Protein AF-A0ABD3N590-F1 (afdb_monomer)

Sequence (237 aa):
MRRSQTSALGSSISSNSVQQRRSIFAGNGDVHSSAAAASIGRSMLNRPRANANVDGVPTPQPFVASAAAPLRRSSESEQTLKSCLSSSSISSTMKRSKSSVNGFANEEFKMTRNVSFSHLQIREYEVTLGDNPSVSSGAPVSLGWNYDPNEKISKLPEVVECRRRSSNSFKLGDRERQRMLRLNPSVSEADLSRILNMIADVKFQRKQSLNEIHEEMERQEKIERSRAVLNELSFCV

Radius of gyration: 33.75 Å; Cα contacts (8 Å, |Δi|>4): 90; chains: 1; bounding box: 86×90×80 Å

Mean predicted aligned error: 17.41 Å

pLDDT: mean 75.29, std 20.43, range [41.72, 98.56]

Organism: NCBI:txid382360

Structure (mmCIF, N/CA/C/O backbone):
data_AF-A0ABD3N590-F1
#
_entry.id   AF-A0ABD3N590-F1
#
loop_
_atom_site.group_PDB
_atom_site.id
_atom_site.type_symbol
_atom_site.label_atom_id
_atom_site.label_alt_id
_atom_site.label_comp_id
_atom_site.label_asym_id
_atom_site.label_entity_id
_atom_site.label_seq_id
_atom_site.pdbx_PDB_ins_code
_atom_site.Cartn_x
_atom_site.Cartn_y
_atom_site.Cartn_z
_atom_site.occupancy
_atom_site.B_iso_or_equiv
_atom_site.auth_seq_id
_atom_site.auth_comp_id
_atom_site.auth_asym_id
_atom_site.auth_atom_id
_atom_site.pdbx_PDB_model_num
ATOM 1 N N . MET A 1 1 ? -50.625 41.421 14.251 1.00 47.84 1 MET A N 1
ATOM 2 C CA . MET A 1 1 ? -49.559 42.140 13.515 1.00 47.84 1 MET A CA 1
ATOM 3 C C . MET A 1 1 ? -48.248 42.075 14.297 1.00 47.84 1 MET A C 1
ATOM 5 O O . MET A 1 1 ? -48.062 42.863 15.210 1.00 47.84 1 MET A O 1
ATOM 9 N N . ARG A 1 2 ? -47.348 41.135 13.984 1.00 46.66 2 ARG A N 1
ATOM 10 C CA . ARG A 1 2 ? -45.933 41.171 14.400 1.00 46.66 2 ARG A CA 1
ATOM 11 C C . ARG A 1 2 ? -45.113 40.572 13.254 1.00 46.66 2 ARG A C 1
ATOM 13 O O . ARG A 1 2 ? -45.287 39.402 12.938 1.00 46.66 2 ARG A O 1
ATOM 20 N N . ARG A 1 3 ? -44.320 41.404 12.572 1.00 53.31 3 ARG A N 1
ATOM 21 C CA . ARG A 1 3 ? -43.377 40.989 11.524 1.00 53.31 3 ARG A CA 1
ATOM 22 C C . ARG A 1 3 ? -42.011 40.804 12.178 1.00 53.31 3 ARG A C 1
ATOM 24 O O . ARG A 1 3 ? -41.462 41.770 12.699 1.00 53.31 3 ARG A O 1
ATOM 31 N N . SER A 1 4 ? -41.488 39.585 12.144 1.00 61.47 4 SER A N 1
ATOM 32 C CA . SER A 1 4 ? -40.111 39.279 12.535 1.00 61.47 4 SER A CA 1
ATOM 33 C C . SER A 1 4 ? -39.209 39.444 11.314 1.00 61.47 4 SER A C 1
ATOM 35 O O . SER A 1 4 ? -39.482 38.868 10.263 1.00 61.47 4 SER A O 1
ATOM 37 N N . GLN A 1 5 ? -38.174 40.271 11.444 1.00 61.62 5 GLN A N 1
ATOM 38 C CA . GLN A 1 5 ? -37.166 40.507 10.414 1.00 61.62 5 GLN A CA 1
ATOM 39 C C . GLN A 1 5 ? -36.093 39.415 10.487 1.00 61.62 5 GLN A C 1
ATOM 41 O O . GLN A 1 5 ? -35.565 39.138 11.561 1.00 61.62 5 GLN A O 1
ATOM 46 N N . THR A 1 6 ? -35.769 38.806 9.349 1.00 59.47 6 THR A N 1
ATOM 47 C CA . THR A 1 6 ? -34.639 37.884 9.180 1.00 59.47 6 THR A CA 1
ATOM 48 C C . THR A 1 6 ? -33.494 38.628 8.501 1.00 59.47 6 THR A C 1
ATOM 50 O O . THR A 1 6 ? -33.628 39.050 7.352 1.00 59.47 6 THR A O 1
ATOM 53 N N . SER A 1 7 ? -32.377 38.801 9.201 1.00 59.91 7 SER A N 1
ATOM 54 C CA . SER A 1 7 ? -31.132 39.350 8.666 1.00 59.91 7 SER A CA 1
ATOM 55 C C . SER A 1 7 ? -30.337 38.260 7.938 1.00 59.91 7 SER A C 1
ATOM 57 O O . SER A 1 7 ? -29.968 37.240 8.516 1.00 59.91 7 SER A O 1
ATOM 59 N N . ALA A 1 8 ? -30.082 38.484 6.649 1.00 52.19 8 ALA A N 1
ATOM 60 C CA . ALA A 1 8 ? -29.214 37.661 5.818 1.00 52.19 8 ALA A CA 1
ATOM 61 C C . ALA A 1 8 ? -27.764 38.158 5.941 1.00 52.19 8 ALA A C 1
ATOM 63 O O . ALA A 1 8 ? -27.467 39.302 5.599 1.00 52.19 8 ALA A O 1
ATOM 64 N N . LEU A 1 9 ? -26.861 37.303 6.421 1.00 60.06 9 LEU A N 1
ATOM 65 C CA . LEU A 1 9 ? -25.419 37.537 6.364 1.00 60.06 9 LEU A CA 1
ATOM 66 C C . LEU A 1 9 ? -24.878 36.910 5.077 1.00 60.06 9 LEU A C 1
ATOM 68 O O . LEU A 1 9 ? -24.832 35.689 4.936 1.00 60.06 9 LEU A O 1
ATOM 72 N N . GLY A 1 10 ? -24.503 37.766 4.127 1.00 44.38 10 GLY A N 1
ATOM 73 C CA . GLY A 1 10 ? -23.778 37.382 2.922 1.00 44.38 10 GLY A CA 1
ATOM 74 C C . GLY A 1 10 ? -22.319 37.080 3.253 1.00 44.38 10 GLY A C 1
ATOM 75 O O . GLY A 1 10 ? -21.616 37.918 3.812 1.00 44.38 10 GLY A O 1
ATOM 76 N N . SER A 1 11 ? -21.860 35.878 2.911 1.00 54.41 11 SER A N 1
ATOM 77 C CA . SER A 1 11 ? -20.444 35.512 2.954 1.00 54.41 11 SER A CA 1
ATOM 78 C C . SER A 1 11 ? -19.850 35.638 1.555 1.00 54.41 11 SER A C 1
ATOM 80 O O . SER A 1 11 ? -20.171 34.871 0.649 1.00 54.41 11 SER A O 1
ATOM 82 N N . SER A 1 12 ? -18.993 36.639 1.390 1.00 50.12 12 SER A N 1
ATOM 83 C CA . SER A 1 12 ? -18.208 36.919 0.193 1.00 50.12 12 SER A CA 1
ATOM 84 C C . SER A 1 12 ? -17.159 35.820 -0.003 1.00 50.12 12 SER A C 1
ATOM 86 O O . SER A 1 12 ? -16.225 35.692 0.788 1.00 50.12 12 SER A O 1
ATOM 88 N N . ILE A 1 13 ? -17.300 35.016 -1.056 1.00 52.69 13 ILE A N 1
ATOM 89 C CA . ILE A 1 13 ? -16.283 34.040 -1.458 1.00 52.69 13 ILE A CA 1
ATOM 90 C C . ILE A 1 13 ? -15.212 34.797 -2.247 1.00 52.69 13 ILE A C 1
ATOM 92 O O . ILE A 1 13 ? -15.424 35.189 -3.392 1.00 52.69 13 ILE A O 1
ATOM 96 N N . SER A 1 14 ? -14.068 35.025 -1.601 1.00 54.53 14 SER A N 1
ATOM 97 C CA . SER A 1 14 ? -12.867 35.578 -2.224 1.00 54.53 14 SER A CA 1
ATOM 98 C C . SER A 1 14 ? -12.218 34.519 -3.119 1.00 54.53 14 SER A C 1
ATOM 100 O O . SER A 1 14 ? -11.718 33.494 -2.653 1.00 54.53 14 SER A O 1
ATOM 102 N N . SER A 1 15 ? -12.266 34.752 -4.425 1.00 49.91 15 SER A N 1
ATOM 103 C CA . SER A 1 15 ? -11.592 33.974 -5.458 1.00 49.91 15 SER A CA 1
ATOM 104 C C . SER A 1 15 ? -10.088 34.261 -5.442 1.00 49.91 15 SER A C 1
ATOM 106 O O . SER A 1 15 ? -9.637 35.271 -5.979 1.00 49.91 15 SER A O 1
ATOM 108 N N . ASN A 1 16 ? -9.306 33.360 -4.842 1.00 46.91 16 ASN A N 1
ATOM 109 C CA . ASN A 1 16 ? -7.847 33.400 -4.923 1.00 46.91 16 ASN A CA 1
ATOM 110 C C . ASN A 1 16 ? -7.373 32.902 -6.294 1.00 46.91 16 ASN A C 1
ATOM 112 O O . ASN A 1 16 ? -7.553 31.740 -6.662 1.00 46.91 16 ASN A O 1
ATOM 116 N N . SER A 1 17 ? -6.752 33.816 -7.037 1.00 54.38 17 SER A N 1
ATOM 117 C CA . SER A 1 17 ? -6.112 33.588 -8.325 1.00 54.38 17 SER A CA 1
ATOM 118 C C . SER A 1 17 ? -4.940 32.612 -8.202 1.00 54.38 17 SER A C 1
ATOM 120 O O . SER A 1 17 ? -3.960 32.880 -7.503 1.00 54.38 17 SER A O 1
ATOM 122 N N . VAL A 1 18 ? -5.009 31.506 -8.937 1.00 55.91 18 VAL A N 1
ATOM 123 C CA . VAL A 1 18 ? -3.888 30.588 -9.157 1.00 55.91 18 VAL A CA 1
ATOM 124 C C . VAL A 1 18 ? -2.908 31.262 -10.120 1.00 55.91 18 VAL A C 1
ATOM 126 O O . VAL A 1 18 ? -3.077 31.213 -11.337 1.00 55.91 18 VAL A O 1
ATOM 129 N N . GLN A 1 19 ? -1.885 31.927 -9.579 1.00 56.16 19 GLN A N 1
ATOM 130 C CA . GLN A 1 19 ? -0.732 32.350 -10.370 1.00 56.16 19 GLN A CA 1
ATOM 131 C C . GLN A 1 19 ? 0.131 31.128 -10.701 1.00 56.16 19 GLN A C 1
ATOM 133 O O . GLN A 1 19 ? 0.733 30.497 -9.833 1.00 56.16 19 GLN A O 1
ATOM 138 N N . GLN A 1 20 ? 0.183 30.813 -11.993 1.00 51.38 20 GLN A N 1
ATOM 139 C CA . GLN A 1 20 ? 1.123 29.887 -12.610 1.00 51.38 20 GLN A CA 1
ATOM 140 C C . GLN A 1 20 ? 2.566 30.332 -12.326 1.00 51.38 20 GLN A C 1
ATOM 142 O O . GLN A 1 20 ? 3.054 31.294 -12.916 1.00 51.38 20 GLN A O 1
ATOM 147 N N . ARG A 1 21 ? 3.290 29.597 -11.477 1.00 50.22 21 ARG A N 1
ATOM 148 C CA . ARG A 1 21 ? 4.756 29.646 -11.463 1.00 50.22 21 ARG A CA 1
ATOM 149 C C . ARG A 1 21 ? 5.299 28.587 -12.415 1.00 50.22 21 ARG A C 1
ATOM 151 O O . ARG A 1 21 ? 5.417 27.417 -12.068 1.00 50.22 21 ARG A O 1
ATOM 158 N N . ARG A 1 22 ? 5.634 29.029 -13.630 1.00 48.31 22 ARG A N 1
ATOM 159 C CA . ARG A 1 22 ? 6.589 28.352 -14.513 1.00 48.31 22 ARG A CA 1
ATOM 160 C C . ARG A 1 22 ? 7.957 28.391 -13.828 1.00 48.31 22 ARG A C 1
ATOM 162 O O . ARG A 1 22 ? 8.526 29.466 -13.672 1.00 48.31 22 ARG A O 1
ATOM 169 N N . SER A 1 23 ? 8.463 27.240 -13.397 1.00 52.50 23 SER A N 1
ATOM 170 C CA . SER A 1 23 ? 9.869 27.079 -13.024 1.00 52.50 23 SER A CA 1
ATOM 171 C C . SER A 1 23 ? 10.618 26.587 -14.256 1.00 52.50 23 SER A C 1
ATOM 173 O O . SER A 1 23 ? 10.367 25.500 -14.770 1.00 52.50 23 SER A O 1
ATOM 175 N N . ILE A 1 24 ? 11.474 27.469 -14.757 1.00 53.25 24 ILE A N 1
ATOM 176 C CA . ILE A 1 24 ? 12.439 27.248 -15.822 1.00 53.25 24 ILE A CA 1
ATOM 177 C C . ILE A 1 24 ? 13.671 26.659 -15.129 1.00 53.25 24 ILE A C 1
ATOM 179 O O . ILE A 1 24 ? 14.312 27.361 -14.352 1.00 53.25 24 ILE A O 1
ATOM 183 N N . PHE A 1 25 ? 13.987 25.389 -15.373 1.00 50.47 25 PHE A N 1
ATOM 184 C CA . PHE A 1 25 ? 15.309 24.843 -15.067 1.00 50.47 25 PHE A CA 1
ATOM 185 C C . PHE A 1 25 ? 16.091 24.750 -16.378 1.00 50.47 25 PHE A C 1
ATOM 187 O O . PHE A 1 25 ? 15.913 23.824 -17.165 1.00 50.47 25 PHE A O 1
ATOM 194 N N . ALA A 1 26 ? 16.929 25.763 -16.610 1.00 46.94 26 ALA A N 1
ATOM 195 C CA . ALA A 1 26 ? 18.174 25.605 -17.356 1.00 46.94 26 ALA A CA 1
ATOM 196 C C . ALA A 1 26 ? 19.036 24.584 -16.577 1.00 46.94 26 ALA A C 1
ATOM 198 O O . ALA A 1 26 ? 19.049 24.609 -15.351 1.00 46.94 26 ALA A O 1
ATOM 199 N N . GLY A 1 27 ? 19.690 23.594 -17.175 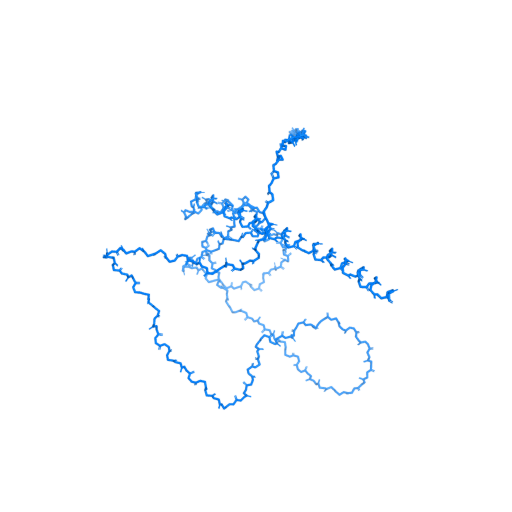1.00 42.94 27 GLY A N 1
ATOM 200 C CA . GLY A 1 27 ? 20.461 23.680 -18.403 1.00 42.94 27 GLY A CA 1
ATOM 201 C C . GLY A 1 27 ? 21.904 24.016 -18.039 1.00 42.94 27 GLY A C 1
ATOM 202 O O . GLY A 1 27 ? 22.308 25.149 -18.237 1.00 42.94 27 GLY A O 1
ATOM 203 N N . ASN A 1 28 ? 22.646 23.044 -17.501 1.00 46.34 28 ASN A N 1
ATOM 204 C CA . ASN A 1 28 ? 24.106 23.008 -17.559 1.00 46.34 28 ASN A CA 1
ATOM 205 C C . ASN A 1 28 ? 24.491 21.599 -18.004 1.00 46.34 28 ASN A C 1
ATOM 207 O O . ASN A 1 28 ? 24.228 20.620 -17.304 1.00 46.34 28 ASN A O 1
ATOM 211 N N . GLY A 1 29 ? 25.021 21.517 -19.220 1.00 44.53 29 GLY A N 1
ATOM 212 C CA . GLY A 1 29 ? 25.719 20.337 -19.689 1.00 44.53 29 GLY A CA 1
ATOM 213 C C . GLY A 1 29 ? 27.115 20.303 -19.091 1.00 44.53 29 GLY A C 1
ATOM 214 O O . GLY A 1 29 ? 27.722 21.349 -18.901 1.00 44.53 29 GLY A O 1
ATOM 215 N N . ASP A 1 30 ? 27.614 19.097 -18.866 1.00 43.47 30 ASP A N 1
ATOM 216 C CA . ASP A 1 30 ? 29.036 18.829 -18.982 1.00 43.47 30 ASP A CA 1
ATOM 217 C C . ASP A 1 30 ? 29.208 17.524 -19.747 1.00 43.47 30 ASP A C 1
ATOM 219 O O . ASP A 1 30 ? 28.667 16.469 -19.409 1.00 43.47 30 ASP A O 1
ATOM 223 N N . VAL A 1 31 ? 29.914 17.669 -20.860 1.00 53.38 31 VAL A N 1
ATOM 224 C CA . VAL A 1 31 ? 30.255 16.643 -21.827 1.00 53.38 31 VAL A CA 1
ATOM 225 C C . VAL A 1 31 ? 31.673 16.216 -21.494 1.00 53.38 31 VAL A C 1
ATOM 227 O O . VAL A 1 31 ? 32.608 16.957 -21.767 1.00 53.38 31 VAL A O 1
ATOM 230 N N . HIS A 1 32 ? 31.853 15.013 -20.959 1.00 52.84 32 HIS A N 1
ATOM 231 C CA . HIS A 1 32 ? 33.132 14.321 -21.070 1.00 52.84 32 HIS A CA 1
ATOM 232 C C . HIS A 1 32 ? 32.905 12.861 -21.436 1.00 52.84 32 HIS A C 1
ATOM 234 O O . HIS A 1 32 ? 32.550 12.010 -20.625 1.00 52.84 32 HIS A O 1
ATOM 240 N N . SER A 1 33 ? 33.122 12.612 -22.723 1.00 49.78 33 SER A N 1
ATOM 241 C CA . SER A 1 33 ? 33.342 11.312 -23.326 1.00 49.78 33 SER A CA 1
ATOM 242 C C . SER A 1 33 ? 34.544 10.620 -22.683 1.00 49.78 33 SER A C 1
ATOM 244 O O . SER A 1 33 ? 35.643 11.170 -22.669 1.00 49.78 33 SER A O 1
ATOM 246 N N . SER A 1 34 ? 34.369 9.375 -22.255 1.00 47.50 34 SER A N 1
ATOM 247 C CA . SER A 1 34 ? 35.440 8.383 -22.315 1.00 47.50 34 SER A CA 1
ATOM 248 C C . SER A 1 34 ? 34.825 7.003 -22.489 1.00 47.50 34 SER A C 1
ATOM 250 O O . SER A 1 34 ? 34.020 6.541 -21.682 1.00 47.50 34 SER A O 1
ATOM 252 N N . ALA A 1 35 ? 35.173 6.393 -23.613 1.00 47.94 35 ALA A N 1
ATOM 253 C CA . ALA A 1 35 ? 34.802 5.051 -23.991 1.00 47.94 35 ALA A CA 1
ATOM 254 C C . ALA A 1 35 ? 35.601 4.028 -23.174 1.00 47.94 35 ALA A C 1
ATOM 256 O O . ALA A 1 35 ? 36.822 4.126 -23.076 1.00 47.94 35 ALA A O 1
ATOM 257 N N . ALA A 1 36 ? 34.929 2.989 -22.687 1.00 45.78 36 ALA A N 1
ATOM 258 C CA . ALA A 1 36 ? 35.554 1.699 -22.434 1.00 45.78 36 ALA A CA 1
ATOM 259 C C . ALA A 1 36 ? 34.517 0.599 -22.662 1.00 45.78 36 ALA A C 1
ATOM 261 O O . ALA A 1 36 ? 33.421 0.604 -22.105 1.00 45.78 36 ALA A O 1
ATOM 262 N N . ALA A 1 37 ? 34.872 -0.295 -23.572 1.00 45.16 37 ALA A N 1
ATOM 263 C CA . ALA A 1 37 ? 34.060 -1.380 -24.069 1.00 45.16 37 ALA A CA 1
ATOM 264 C C . ALA A 1 37 ? 33.903 -2.524 -23.052 1.00 45.16 37 ALA A C 1
ATOM 266 O O . ALA A 1 37 ? 34.776 -2.767 -22.228 1.00 45.16 37 ALA A O 1
ATOM 267 N N . ALA A 1 38 ? 32.806 -3.262 -23.235 1.00 49.69 38 ALA A N 1
ATOM 268 C CA . ALA A 1 38 ? 32.647 -4.700 -23.019 1.00 49.69 38 ALA A CA 1
ATOM 269 C C . ALA A 1 38 ? 33.054 -5.313 -21.661 1.00 49.69 38 ALA A C 1
ATOM 271 O O . ALA A 1 38 ? 34.219 -5.568 -21.376 1.00 49.69 38 ALA A O 1
ATOM 272 N N . SER A 1 39 ? 32.052 -5.793 -20.922 1.00 45.75 39 SER A N 1
ATOM 273 C CA . SER A 1 39 ? 31.981 -7.218 -20.551 1.00 45.75 39 SER A CA 1
ATOM 274 C C . SER A 1 39 ? 30.604 -7.569 -19.983 1.00 45.75 39 SER A C 1
ATOM 276 O O . SER A 1 39 ? 30.216 -7.197 -18.881 1.00 45.75 39 SER A O 1
ATOM 278 N N . ILE A 1 40 ? 29.860 -8.327 -20.786 1.00 51.47 40 ILE A N 1
ATOM 279 C CA . ILE A 1 40 ? 28.709 -9.124 -20.374 1.00 51.47 40 ILE A CA 1
ATOM 280 C C . ILE A 1 40 ? 29.238 -10.210 -19.432 1.00 51.47 40 ILE A C 1
ATOM 282 O O . ILE A 1 40 ? 30.038 -11.048 -19.843 1.00 51.47 40 ILE A O 1
ATOM 286 N N . GLY A 1 41 ? 28.803 -10.203 -18.174 1.00 41.72 41 GLY A N 1
ATOM 287 C CA . GLY A 1 41 ? 29.249 -11.180 -17.186 1.00 41.72 41 GLY A CA 1
ATOM 288 C C . GLY A 1 41 ? 28.321 -11.241 -15.982 1.00 41.72 41 GLY A C 1
ATOM 289 O O . GLY A 1 41 ? 28.412 -10.433 -15.067 1.00 41.72 41 GLY A O 1
ATOM 290 N N . ARG A 1 42 ? 27.419 -12.224 -15.997 1.00 54.72 42 ARG A N 1
ATOM 291 C CA . ARG A 1 42 ? 26.570 -12.658 -14.879 1.00 54.72 42 ARG A CA 1
ATOM 292 C C . ARG A 1 42 ? 27.342 -12.669 -13.547 1.00 54.72 42 ARG A C 1
ATOM 294 O O . ARG A 1 42 ? 28.216 -13.506 -13.358 1.00 54.72 42 ARG A O 1
ATOM 301 N N . SER A 1 43 ? 26.962 -11.818 -12.596 1.00 51.72 43 SER A N 1
ATOM 302 C CA . SER A 1 43 ? 27.447 -11.874 -11.209 1.00 51.72 43 SER A CA 1
ATOM 303 C C . SER A 1 43 ? 26.359 -11.372 -10.254 1.00 51.72 43 SER A C 1
ATOM 305 O O . SER A 1 43 ? 26.362 -10.219 -9.841 1.00 51.72 43 SER A O 1
ATOM 307 N N . MET A 1 44 ? 25.405 -12.240 -9.910 1.00 52.66 44 MET A N 1
ATOM 308 C CA . MET A 1 44 ? 24.346 -11.952 -8.924 1.00 52.66 44 MET A CA 1
ATOM 309 C C . MET A 1 44 ? 24.360 -12.926 -7.728 1.00 52.66 44 MET A C 1
ATOM 311 O O . MET A 1 44 ? 23.416 -12.944 -6.948 1.00 52.66 44 MET A O 1
ATOM 315 N N . LEU A 1 45 ? 25.412 -13.740 -7.548 1.00 60.31 45 LEU A N 1
ATOM 316 C CA . LEU A 1 45 ? 25.474 -14.744 -6.468 1.00 60.31 45 LEU A CA 1
ATOM 317 C C . LEU A 1 45 ? 26.817 -14.815 -5.719 1.00 60.31 45 LEU A C 1
ATOM 319 O O . LEU A 1 45 ? 27.122 -15.841 -5.123 1.00 60.31 45 LEU A O 1
ATOM 323 N N . ASN A 1 46 ? 27.600 -13.734 -5.671 1.00 44.69 46 ASN A N 1
ATOM 324 C CA . ASN A 1 46 ? 28.743 -13.651 -4.755 1.00 44.69 46 ASN A CA 1
ATOM 325 C C . ASN A 1 46 ? 28.436 -12.676 -3.622 1.00 44.69 46 ASN A C 1
ATOM 327 O O . ASN A 1 46 ? 28.762 -11.494 -3.669 1.00 44.69 46 ASN A O 1
ATOM 331 N N . ARG A 1 47 ? 27.791 -13.203 -2.579 1.00 49.09 47 ARG A N 1
ATOM 332 C CA . ARG A 1 47 ? 27.719 -12.547 -1.276 1.00 49.09 47 ARG A CA 1
ATOM 333 C C . ARG A 1 47 ? 29.091 -12.734 -0.611 1.00 49.09 47 ARG A C 1
ATOM 335 O O . ARG A 1 47 ? 29.455 -13.884 -0.356 1.00 49.09 47 ARG A O 1
ATOM 342 N N . PRO A 1 48 ? 29.872 -11.676 -0.342 1.00 48.53 48 PRO A N 1
ATOM 343 C CA . PRO A 1 48 ? 31.130 -11.833 0.372 1.00 48.53 48 PRO A CA 1
ATOM 344 C C . PRO A 1 48 ? 30.839 -12.392 1.771 1.00 48.53 48 PRO A C 1
ATOM 346 O O . PRO A 1 48 ? 30.143 -11.772 2.577 1.00 48.53 48 PRO A O 1
ATOM 349 N N . ARG A 1 49 ? 31.346 -13.598 2.049 1.00 49.16 49 ARG A N 1
ATOM 350 C CA . ARG A 1 49 ? 31.469 -14.127 3.409 1.00 49.16 49 ARG A CA 1
ATOM 351 C C . ARG A 1 49 ? 32.544 -13.301 4.108 1.00 49.16 49 ARG A C 1
ATOM 353 O O . ARG A 1 49 ? 33.733 -13.527 3.903 1.00 49.16 49 ARG A O 1
ATOM 360 N N . ALA A 1 50 ? 32.125 -12.330 4.910 1.00 56.50 50 ALA A N 1
ATOM 361 C CA . ALA A 1 50 ? 33.004 -11.729 5.897 1.00 56.50 50 ALA A CA 1
ATOM 362 C C . ALA A 1 50 ? 33.356 -12.810 6.932 1.00 56.50 50 ALA A C 1
ATOM 364 O O . ALA A 1 50 ? 32.510 -13.214 7.730 1.00 56.50 50 ALA A O 1
ATOM 365 N N . ASN A 1 51 ? 34.594 -13.303 6.883 1.00 59.00 51 ASN A N 1
ATOM 366 C CA . ASN A 1 51 ? 35.206 -14.049 7.976 1.00 59.00 51 ASN A CA 1
ATOM 367 C C . ASN A 1 51 ? 35.473 -13.065 9.120 1.00 59.00 51 ASN A C 1
ATOM 369 O O . ASN A 1 51 ? 36.541 -12.466 9.201 1.00 59.00 51 ASN A O 1
ATOM 373 N N . ALA A 1 52 ? 34.479 -12.876 9.984 1.00 53.12 52 ALA A N 1
ATOM 374 C CA . ALA A 1 52 ? 34.675 -12.280 11.294 1.00 53.12 52 ALA A CA 1
ATOM 375 C C . ALA A 1 52 ? 34.957 -13.422 12.275 1.00 53.12 52 ALA A C 1
ATOM 377 O O . ALA A 1 52 ? 34.044 -14.098 12.745 1.00 53.12 52 ALA A O 1
ATOM 378 N N . ASN A 1 53 ? 36.243 -13.661 12.526 1.00 56.94 53 ASN A N 1
ATOM 379 C CA . ASN A 1 53 ? 36.700 -14.457 13.655 1.00 56.94 53 ASN A CA 1
ATOM 380 C C . ASN A 1 53 ? 36.511 -13.575 14.900 1.00 56.94 53 ASN A C 1
ATOM 382 O O . ASN A 1 53 ? 37.352 -12.733 15.204 1.00 56.94 53 ASN A O 1
ATOM 386 N N . VAL A 1 54 ? 35.337 -13.669 15.527 1.00 58.66 54 VAL A N 1
ATOM 387 C CA . VAL A 1 54 ? 35.050 -13.051 16.825 1.00 58.66 54 VAL A CA 1
ATOM 388 C C . VAL A 1 54 ? 34.821 -14.193 17.795 1.00 58.66 54 VAL A C 1
ATOM 390 O O . VAL A 1 54 ? 33.777 -14.846 17.783 1.00 58.66 54 VAL A O 1
ATOM 393 N N . ASP A 1 55 ? 35.849 -14.447 18.592 1.00 56.84 55 ASP A N 1
ATOM 394 C CA . ASP A 1 55 ? 35.812 -15.370 19.710 1.00 56.84 55 ASP A CA 1
ATOM 395 C C . ASP A 1 55 ? 34.700 -14.975 20.697 1.00 56.84 55 ASP A C 1
ATOM 397 O O . ASP A 1 55 ? 34.622 -13.835 21.157 1.00 56.84 55 ASP A O 1
ATOM 401 N N . GLY A 1 56 ? 33.859 -15.948 21.060 1.00 64.81 56 GLY A N 1
ATOM 402 C CA . GLY A 1 56 ? 33.253 -15.979 22.394 1.00 64.81 56 GLY A CA 1
ATOM 403 C C . GLY A 1 56 ? 31.817 -15.478 22.583 1.00 64.81 56 GLY A C 1
ATOM 404 O O . GLY A 1 56 ? 31.465 -15.173 23.719 1.00 64.81 56 GLY A O 1
ATOM 405 N N . VAL A 1 57 ? 30.956 -15.436 21.558 1.00 60.06 57 VAL A N 1
ATOM 406 C CA . VAL A 1 57 ? 29.508 -15.198 21.768 1.00 60.06 57 VAL A CA 1
ATOM 407 C C . VAL A 1 57 ? 28.717 -16.489 21.510 1.00 60.06 57 VAL A C 1
ATOM 409 O O . VAL A 1 57 ? 28.806 -17.027 20.403 1.00 60.06 57 VAL A O 1
ATOM 412 N N . PRO A 1 58 ? 27.943 -17.013 22.488 1.00 63.19 58 PRO A N 1
ATOM 413 C CA . PRO A 1 58 ? 27.142 -18.218 22.301 1.00 63.19 58 PRO A CA 1
ATOM 414 C C . PRO A 1 58 ? 26.133 -17.991 21.177 1.00 63.19 58 PRO A C 1
ATOM 416 O O . PRO A 1 58 ? 25.210 -17.182 21.273 1.00 63.19 58 PRO A O 1
ATOM 419 N N . THR A 1 59 ? 26.355 -18.697 20.075 1.00 61.38 59 THR A N 1
ATOM 420 C CA . THR A 1 59 ? 25.515 -18.659 18.886 1.00 61.38 59 THR A CA 1
ATOM 421 C C . THR A 1 59 ? 24.120 -19.178 19.255 1.00 61.38 59 THR A C 1
ATOM 423 O O . THR A 1 59 ? 24.021 -20.296 19.769 1.00 61.38 59 THR A O 1
ATOM 426 N N . PRO A 1 60 ? 23.030 -18.424 19.016 1.00 61.78 60 PRO A N 1
ATOM 427 C CA . PRO A 1 60 ? 21.686 -18.950 19.201 1.00 61.78 60 PRO A CA 1
ATOM 428 C C . PRO A 1 60 ? 21.477 -20.095 18.207 1.00 61.78 60 PRO A C 1
ATOM 430 O O . PRO A 1 60 ? 21.469 -19.899 16.992 1.00 61.78 60 PRO A O 1
ATOM 433 N N . GLN A 1 61 ? 21.364 -21.307 18.747 1.00 60.56 61 GLN A N 1
ATOM 434 C CA . GLN A 1 61 ? 21.028 -22.520 18.011 1.00 60.56 61 GLN A CA 1
ATOM 435 C C . GLN A 1 61 ? 19.721 -22.280 17.234 1.00 60.56 61 GLN A C 1
ATOM 437 O O . GLN A 1 61 ? 18.700 -21.960 17.852 1.00 60.56 61 GLN A O 1
ATOM 442 N N . PRO A 1 62 ? 19.709 -22.404 15.897 1.00 58.53 62 PRO A N 1
ATOM 443 C CA . PRO A 1 62 ? 18.470 -22.323 15.143 1.00 58.53 62 PRO A CA 1
ATOM 444 C C . PRO A 1 62 ? 17.566 -23.509 15.524 1.00 58.53 62 PRO A C 1
ATOM 446 O O . PRO A 1 62 ? 17.903 -24.665 15.284 1.00 58.53 62 PRO A O 1
ATOM 449 N N . PHE A 1 63 ? 16.400 -23.210 16.103 1.00 56.56 63 PHE A N 1
ATOM 450 C CA . PHE A 1 63 ? 15.335 -24.142 16.518 1.00 56.56 63 PHE A CA 1
ATOM 451 C C . PHE A 1 63 ? 14.603 -24.823 15.335 1.00 56.56 63 PHE A C 1
ATOM 453 O O . PHE A 1 63 ? 13.387 -24.996 15.346 1.00 56.56 63 PHE A O 1
ATOM 460 N N . VAL A 1 64 ? 15.316 -25.219 14.281 1.00 54.94 64 VAL A N 1
ATOM 461 C CA . VAL A 1 64 ? 14.730 -25.855 13.089 1.00 54.94 64 VAL A CA 1
ATOM 462 C C . VAL A 1 64 ? 15.369 -27.208 12.814 1.00 54.94 64 VAL A C 1
ATOM 464 O O . VAL A 1 64 ? 16.035 -27.428 11.811 1.00 54.94 64 VAL A O 1
ATOM 467 N N . ALA A 1 65 ? 15.112 -28.146 13.717 1.00 48.66 65 ALA A N 1
ATOM 468 C CA . ALA A 1 65 ? 15.187 -29.571 13.424 1.00 48.66 65 ALA A CA 1
ATOM 469 C C . ALA A 1 65 ? 14.076 -30.288 14.200 1.00 48.66 65 ALA A C 1
ATOM 471 O O . ALA A 1 65 ? 14.322 -31.144 15.045 1.00 48.66 65 ALA A O 1
ATOM 472 N N . SER A 1 66 ? 12.825 -29.887 13.948 1.00 48.84 66 SER A N 1
ATOM 473 C CA . SER A 1 66 ? 11.690 -30.711 14.350 1.00 48.84 66 SER A CA 1
ATOM 474 C C . SER A 1 66 ? 11.663 -31.938 13.443 1.00 48.84 66 SER A C 1
ATOM 476 O O . SER A 1 66 ? 11.652 -31.824 12.216 1.00 48.84 66 SER A O 1
ATOM 478 N N . ALA A 1 67 ? 11.728 -33.098 14.086 1.00 49.62 67 ALA A N 1
ATOM 479 C CA . ALA A 1 67 ? 11.840 -34.436 13.536 1.00 49.62 67 ALA A CA 1
ATOM 480 C C . ALA A 1 67 ? 10.581 -34.871 12.762 1.00 49.62 67 ALA A C 1
ATOM 482 O O . ALA A 1 67 ? 9.901 -35.829 13.128 1.00 49.62 67 ALA A O 1
ATOM 483 N N . ALA A 1 68 ? 10.263 -34.181 11.668 1.00 50.34 68 ALA A N 1
ATOM 484 C CA . ALA A 1 68 ? 9.307 -34.673 10.692 1.00 50.34 68 ALA A CA 1
ATOM 485 C C . ALA A 1 68 ? 9.989 -35.778 9.876 1.00 50.34 68 ALA A C 1
ATOM 487 O O . ALA A 1 68 ? 10.665 -35.524 8.879 1.00 50.34 68 ALA A O 1
ATOM 488 N N . ALA A 1 69 ? 9.845 -37.017 10.346 1.00 64.56 69 ALA A N 1
ATOM 489 C CA . ALA A 1 69 ? 10.193 -38.199 9.576 1.00 64.56 69 ALA A CA 1
ATOM 490 C C . ALA A 1 69 ? 9.551 -38.105 8.174 1.00 64.56 69 ALA A C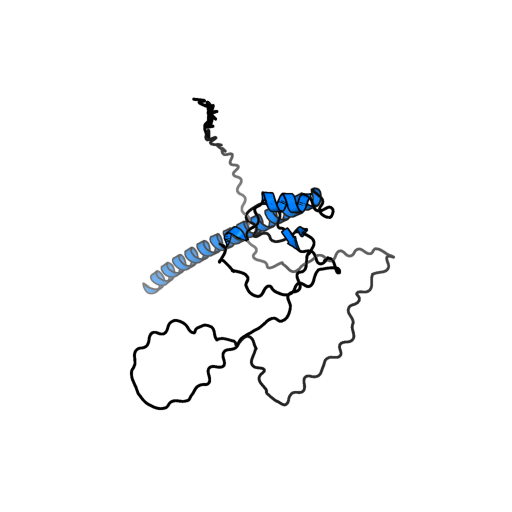 1
ATOM 492 O O . ALA A 1 69 ? 8.377 -37.734 8.067 1.00 64.56 69 ALA A O 1
ATOM 493 N N . PRO A 1 70 ? 10.281 -38.426 7.092 1.00 59.69 70 PRO A N 1
ATOM 494 C CA . PRO A 1 70 ? 9.721 -38.424 5.750 1.00 59.69 70 PRO A CA 1
ATOM 495 C C . PRO A 1 70 ? 8.619 -39.485 5.669 1.00 59.69 70 PRO A C 1
ATOM 497 O O . PRO A 1 70 ? 8.892 -40.685 5.617 1.00 59.69 70 PRO A O 1
ATOM 500 N N . LEU A 1 71 ? 7.360 -39.038 5.681 1.00 52.19 71 LEU A N 1
ATOM 501 C CA . LEU A 1 71 ? 6.199 -39.883 5.425 1.00 52.19 71 LEU A CA 1
ATOM 502 C C . LEU A 1 71 ? 6.365 -40.504 4.036 1.00 52.19 71 LEU A C 1
ATOM 504 O O . LEU A 1 71 ? 6.252 -39.830 3.010 1.00 52.19 71 LEU A O 1
ATOM 508 N N . ARG A 1 72 ? 6.668 -41.805 4.016 1.00 52.97 72 ARG A N 1
ATOM 509 C CA . ARG A 1 72 ? 6.672 -42.615 2.803 1.00 52.97 72 ARG A CA 1
ATOM 510 C C . ARG A 1 72 ? 5.269 -42.589 2.210 1.00 52.97 72 ARG A C 1
ATOM 512 O O . ARG A 1 72 ? 4.344 -43.192 2.744 1.00 52.97 72 ARG A O 1
ATOM 519 N N . ARG A 1 73 ? 5.130 -41.858 1.106 1.00 49.28 73 ARG A N 1
ATOM 520 C CA . ARG A 1 73 ? 3.949 -41.847 0.247 1.00 49.28 73 ARG A CA 1
ATOM 521 C C . ARG A 1 73 ? 3.793 -43.254 -0.339 1.00 49.28 73 ARG A C 1
ATOM 523 O O . ARG A 1 73 ? 4.575 -43.642 -1.201 1.00 49.28 73 ARG A O 1
ATOM 530 N N . SER A 1 74 ? 2.831 -44.021 0.169 1.00 57.78 74 SER A N 1
ATOM 531 C CA . SER A 1 74 ? 2.439 -45.312 -0.393 1.00 57.78 74 SER A CA 1
ATOM 532 C C . SER A 1 74 ? 1.878 -45.099 -1.798 1.00 57.78 74 SER A C 1
ATOM 534 O O . SER A 1 74 ? 0.880 -44.410 -2.007 1.00 57.78 74 SER A O 1
ATOM 536 N N . SER A 1 75 ? 2.578 -45.652 -2.778 1.00 60.25 75 SER A N 1
ATOM 537 C CA . SER A 1 75 ? 2.175 -45.738 -4.173 1.00 60.25 75 SER A CA 1
ATOM 538 C C . SER A 1 75 ? 1.272 -46.955 -4.349 1.00 60.25 75 SER A C 1
ATOM 540 O O . SER A 1 75 ? 1.802 -48.028 -4.581 1.00 60.25 75 SER A O 1
ATOM 542 N N . GLU A 1 76 ? -0.046 -46.816 -4.181 1.00 62.34 76 GLU A N 1
ATOM 543 C CA . GLU A 1 76 ? -1.045 -47.753 -4.741 1.00 62.34 76 GLU A CA 1
ATOM 544 C C . GLU A 1 76 ? -2.472 -47.290 -4.410 1.00 62.34 76 GLU A C 1
ATOM 546 O O . GLU A 1 76 ? -3.146 -47.760 -3.499 1.00 62.34 76 GLU A O 1
ATOM 551 N N . SER A 1 77 ? -2.906 -46.253 -5.120 1.00 57.09 77 SER A N 1
ATOM 552 C CA . SER A 1 77 ? -4.280 -46.049 -5.602 1.00 57.09 77 SER A CA 1
ATOM 553 C C . SER A 1 77 ? -4.314 -44.665 -6.237 1.00 57.09 77 SER A C 1
ATOM 555 O O . SER A 1 77 ? -4.293 -43.641 -5.556 1.00 57.09 77 SER A O 1
ATOM 557 N N . GLU A 1 78 ? -4.311 -44.620 -7.568 1.00 57.91 78 GLU A N 1
ATOM 558 C CA . GLU A 1 78 ? -4.507 -43.392 -8.341 1.00 57.91 78 GLU A CA 1
ATOM 559 C C . GLU A 1 78 ? -5.950 -42.892 -8.187 1.00 57.91 78 GLU A C 1
ATOM 561 O O . GLU A 1 78 ? -6.767 -42.927 -9.102 1.00 57.91 78 GLU A O 1
ATOM 566 N N . GLN A 1 79 ? -6.288 -42.393 -7.004 1.00 61.28 79 GLN A N 1
ATOM 567 C CA . GLN A 1 79 ? -7.349 -41.414 -6.871 1.00 61.2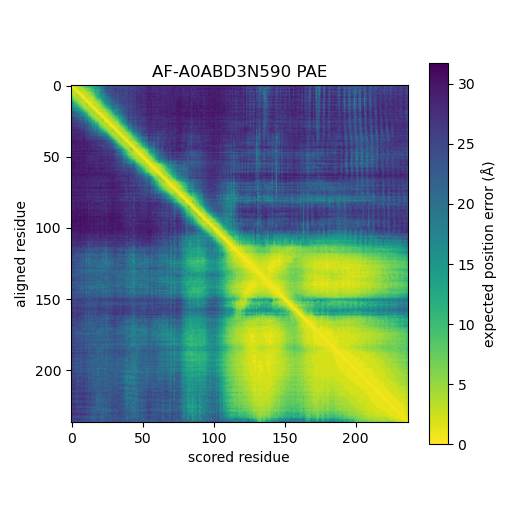8 79 GLN A CA 1
ATOM 568 C C . GLN A 1 79 ? -6.695 -40.068 -7.150 1.00 61.28 79 GLN A C 1
ATOM 570 O O . GLN A 1 79 ? -6.113 -39.438 -6.267 1.00 61.28 79 GLN A O 1
ATOM 575 N N . THR A 1 80 ? -6.723 -39.655 -8.417 1.00 57.75 80 THR A N 1
ATOM 576 C CA . THR A 1 80 ? -6.381 -38.289 -8.810 1.00 57.75 80 THR A CA 1
ATOM 577 C C . THR A 1 80 ? -7.237 -37.350 -7.972 1.00 57.75 80 THR A C 1
ATOM 579 O O . THR A 1 80 ? -8.442 -37.218 -8.188 1.00 57.75 80 THR A O 1
ATOM 582 N N . LEU A 1 81 ? -6.621 -36.746 -6.952 1.00 61.75 81 LEU A N 1
ATOM 583 C CA . LEU A 1 81 ? -7.244 -35.725 -6.126 1.00 61.75 81 LEU A CA 1
ATOM 584 C C . LEU A 1 81 ? -7.648 -34.597 -7.072 1.00 61.75 81 LEU A C 1
ATOM 586 O O . LEU A 1 81 ? -6.817 -33.786 -7.485 1.00 61.75 81 LEU A O 1
ATOM 590 N N . LYS A 1 82 ? -8.922 -34.603 -7.477 1.00 56.59 82 LYS A N 1
ATOM 591 C CA . LYS A 1 82 ? -9.531 -33.552 -8.284 1.00 56.59 82 LYS A CA 1
ATOM 592 C C . LYS A 1 82 ? -9.322 -32.265 -7.506 1.00 56.59 82 LYS A C 1
ATOM 594 O O . LYS A 1 82 ? -9.870 -32.094 -6.420 1.00 56.59 82 LYS A O 1
ATOM 599 N N . SER A 1 83 ? -8.450 -31.408 -8.025 1.00 61.25 83 SER A N 1
ATOM 600 C CA . SER A 1 83 ? -8.096 -30.159 -7.373 1.00 61.25 83 SER A CA 1
ATOM 601 C C . SER A 1 83 ? -9.374 -29.358 -7.125 1.00 61.25 83 SER A C 1
ATOM 603 O O . SER A 1 83 ? -10.164 -29.122 -8.039 1.00 61.25 83 SER A O 1
ATOM 605 N N . CYS A 1 84 ? -9.584 -28.905 -5.890 1.00 54.53 84 CYS A N 1
ATOM 606 C CA . CYS A 1 84 ? -10.711 -28.036 -5.527 1.00 54.53 84 CYS A CA 1
ATOM 607 C C . CYS A 1 84 ? -10.687 -26.700 -6.308 1.00 54.53 84 CYS A C 1
ATOM 609 O O . CYS A 1 84 ? -11.681 -25.977 -6.371 1.00 54.53 84 CYS A O 1
ATOM 611 N N . LEU A 1 85 ? -9.550 -26.398 -6.945 1.00 54.56 85 LEU A N 1
ATOM 612 C CA . LEU A 1 85 ? -9.337 -25.281 -7.864 1.00 54.56 85 LEU A CA 1
ATOM 613 C C . LEU A 1 85 ? -9.968 -25.501 -9.252 1.00 54.56 85 LEU A C 1
ATOM 615 O O . LEU A 1 85 ? -10.063 -24.555 -10.025 1.00 54.56 85 LEU A O 1
ATOM 619 N N . SER A 1 86 ? -10.478 -26.702 -9.548 1.00 51.28 86 SER A N 1
ATOM 620 C CA . SER A 1 86 ? -11.267 -27.002 -10.755 1.00 51.28 86 SER A CA 1
ATOM 621 C C . SER A 1 86 ? -12.746 -26.612 -10.619 1.00 51.28 86 SER A C 1
ATOM 623 O O . SER A 1 86 ? -13.593 -27.123 -11.346 1.00 51.28 86 SER A O 1
ATOM 625 N N . SER A 1 87 ? -13.082 -25.692 -9.710 1.00 52.25 87 SER A N 1
ATOM 626 C CA . SER A 1 87 ? -14.420 -25.093 -9.618 1.00 52.25 87 SER A CA 1
ATOM 627 C C . SER A 1 87 ? -14.642 -24.083 -10.754 1.00 52.25 87 SER A C 1
ATOM 629 O O . SER A 1 87 ? -14.928 -22.908 -10.536 1.00 52.25 87 SER A O 1
ATOM 631 N N . SER A 1 88 ? -14.509 -24.538 -11.999 1.00 52.19 88 SER A N 1
ATOM 632 C CA . SER A 1 88 ? -15.006 -23.869 -13.195 1.00 52.19 88 SER A CA 1
ATOM 633 C C . SER A 1 88 ? -16.531 -23.983 -13.228 1.00 52.19 88 SER A C 1
ATOM 635 O O . SER A 1 88 ? -17.111 -24.776 -13.961 1.00 52.19 88 SER A O 1
ATOM 637 N N . SER A 1 89 ? -17.227 -23.211 -12.393 1.00 53.03 89 SER A N 1
ATOM 638 C CA . SER A 1 89 ? -18.691 -23.093 -12.459 1.00 53.03 89 SER A CA 1
ATOM 639 C C . SER A 1 89 ? -19.171 -21.739 -11.939 1.00 53.03 89 SER A C 1
ATOM 641 O O . SER A 1 89 ? -19.889 -21.653 -10.949 1.00 53.03 89 SER A O 1
ATOM 643 N N . ILE A 1 90 ? -18.782 -20.667 -12.635 1.00 53.91 90 ILE A N 1
ATOM 644 C CA . ILE A 1 90 ? -19.542 -19.402 -12.631 1.00 53.91 90 ILE A CA 1
ATOM 645 C C . ILE A 1 90 ? -19.722 -18.803 -14.038 1.00 53.91 90 ILE A C 1
ATOM 647 O O . ILE A 1 90 ? -20.311 -17.738 -14.190 1.00 53.91 90 ILE A O 1
ATOM 651 N N . SER A 1 91 ? -19.305 -19.498 -15.101 1.00 51.06 91 SER A N 1
ATOM 652 C CA . SER A 1 91 ? -19.509 -19.058 -16.493 1.00 51.06 91 SER A CA 1
ATOM 653 C C . SER A 1 91 ? -20.924 -19.342 -17.021 1.00 51.06 91 SER A C 1
ATOM 655 O O . SER A 1 91 ? -21.104 -19.622 -18.204 1.00 51.06 91 SER A O 1
ATOM 657 N N . SER A 1 92 ? -21.949 -19.288 -16.169 1.00 51.22 92 SER A N 1
ATOM 658 C CA . SER A 1 92 ? -23.336 -19.574 -16.543 1.00 51.22 92 SER A CA 1
ATOM 659 C C . SER A 1 92 ? -24.203 -18.318 -16.561 1.00 51.22 92 SER A C 1
ATOM 661 O O . SER A 1 92 ? -25.225 -18.267 -15.886 1.00 51.22 92 SER A O 1
ATOM 663 N N . THR A 1 93 ? -23.843 -17.292 -17.336 1.00 52.09 93 THR A N 1
ATOM 664 C CA . THR A 1 93 ? -24.842 -16.334 -17.847 1.00 52.09 93 THR A CA 1
ATOM 665 C C . THR A 1 93 ? -24.299 -15.615 -19.077 1.00 52.09 93 THR A C 1
ATOM 667 O O . THR A 1 93 ? -23.730 -14.545 -18.946 1.00 52.09 93 THR A O 1
ATOM 670 N N . MET A 1 94 ? -24.417 -16.237 -20.257 1.00 51.34 94 MET A N 1
ATOM 671 C CA . MET A 1 94 ? -24.537 -15.604 -21.590 1.00 51.34 94 MET A CA 1
ATOM 672 C C . MET A 1 94 ? -24.456 -16.696 -22.673 1.00 51.34 94 MET A C 1
ATOM 674 O O . MET A 1 94 ? -23.518 -16.756 -23.459 1.00 51.34 94 MET A O 1
ATOM 678 N N . LYS A 1 95 ? -25.449 -17.591 -22.729 1.00 48.00 95 LYS A N 1
ATOM 679 C CA . LYS A 1 95 ? -25.750 -18.334 -23.963 1.00 48.00 95 LYS A CA 1
ATOM 680 C C . LYS A 1 95 ? -27.243 -18.259 -24.236 1.00 48.00 95 LYS A C 1
ATOM 682 O O . LYS A 1 95 ? -28.050 -19.033 -23.735 1.00 48.00 95 LYS A O 1
ATOM 687 N N . ARG A 1 96 ? -27.582 -17.246 -25.027 1.00 61.56 96 ARG A N 1
ATOM 688 C CA . ARG A 1 96 ? -28.820 -17.143 -25.787 1.00 61.56 96 ARG A CA 1
ATOM 689 C C . ARG A 1 96 ? -28.751 -18.200 -26.888 1.00 61.56 96 ARG A C 1
ATOM 691 O O . ARG A 1 96 ? -28.098 -17.969 -27.898 1.00 61.56 96 ARG A O 1
ATOM 698 N N . SER A 1 97 ? -29.438 -19.319 -26.701 1.00 56.75 97 SER A N 1
ATOM 699 C CA . SER A 1 97 ? -29.665 -20.292 -27.770 1.00 56.75 97 SER A CA 1
ATOM 700 C C . SER A 1 97 ? -31.152 -20.608 -27.836 1.00 56.75 97 SER A C 1
ATOM 702 O O . SER A 1 97 ? -31.694 -21.300 -26.980 1.00 56.75 97 SER A O 1
ATOM 704 N N . LYS A 1 98 ? -31.818 -20.053 -28.853 1.00 61.84 98 LYS A N 1
ATOM 705 C CA . LYS A 1 98 ? -33.105 -20.550 -29.338 1.00 61.84 98 LYS A CA 1
ATOM 706 C C . LYS A 1 98 ? -32.795 -21.737 -30.245 1.00 61.84 98 LYS A C 1
ATOM 708 O O . LYS A 1 98 ? -32.420 -21.532 -31.394 1.00 61.84 98 LYS A O 1
ATOM 713 N N . SER A 1 99 ? -32.952 -22.952 -29.747 1.00 53.81 99 SER A N 1
ATOM 714 C CA . SER A 1 99 ? -33.082 -24.123 -30.611 1.00 53.81 99 SER A CA 1
ATOM 715 C C . SER A 1 99 ? -34.061 -25.087 -29.964 1.00 53.81 99 SER A C 1
ATOM 717 O O . SER A 1 99 ? -33.786 -25.684 -28.928 1.00 53.81 99 SER A O 1
ATOM 719 N N . SER A 1 100 ? -35.237 -25.137 -30.581 1.00 65.25 100 SER A N 1
ATOM 720 C CA . SER A 1 100 ? -36.325 -26.060 -30.306 1.00 65.25 100 SER A CA 1
ATOM 721 C C . SER A 1 100 ? -35.905 -27.463 -30.729 1.00 65.25 100 SER A C 1
ATOM 723 O O . SER A 1 100 ? -35.678 -27.676 -31.917 1.00 65.25 100 SER A O 1
ATOM 725 N N . VAL A 1 101 ? -35.811 -28.401 -29.788 1.00 56.19 101 VAL A N 1
ATOM 726 C CA . VAL A 1 101 ? -36.040 -29.824 -30.068 1.00 56.19 101 VAL A CA 1
ATOM 727 C C . VAL A 1 101 ? -36.467 -30.542 -28.790 1.00 56.19 101 VAL A C 1
ATOM 729 O O . VAL A 1 101 ? -35.857 -30.394 -27.735 1.00 56.19 101 VAL A O 1
ATOM 732 N N . ASN A 1 102 ? -37.573 -31.269 -28.918 1.00 63.53 102 ASN A N 1
ATOM 733 C CA . ASN A 1 102 ? -38.277 -32.009 -27.880 1.00 63.53 102 ASN A CA 1
ATOM 734 C C . ASN A 1 102 ? -37.479 -33.201 -27.339 1.00 63.53 102 ASN A C 1
ATOM 736 O O . ASN A 1 102 ? -36.788 -33.879 -28.093 1.00 63.53 102 ASN A O 1
ATOM 740 N N . GLY A 1 103 ? -37.773 -33.551 -26.084 1.00 59.22 103 GLY A N 1
ATOM 741 C CA . GLY A 1 103 ? -37.768 -34.943 -25.636 1.00 59.22 103 GLY A CA 1
ATOM 742 C C . GLY A 1 103 ? -36.598 -35.325 -24.742 1.00 59.22 103 GLY A C 1
ATOM 743 O O . GLY A 1 103 ? -35.531 -35.678 -25.221 1.00 59.22 103 GLY A O 1
ATOM 744 N N . PHE A 1 104 ? -36.845 -35.235 -23.436 1.00 49.78 104 PHE A N 1
ATOM 745 C CA . PHE A 1 104 ? -36.660 -36.249 -22.386 1.00 49.78 104 PHE A CA 1
ATOM 746 C C . PHE A 1 104 ? -36.308 -35.503 -21.100 1.00 49.78 104 PHE A C 1
ATOM 7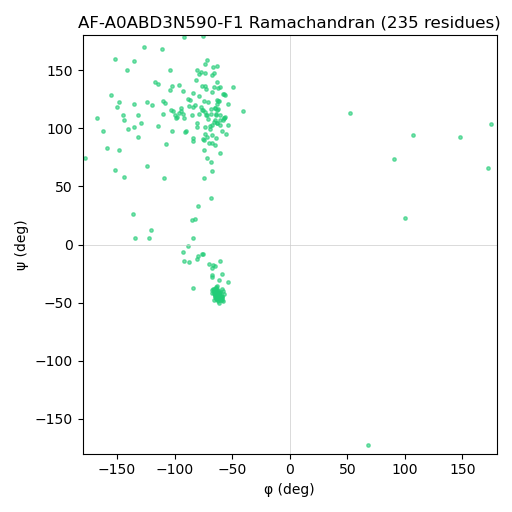48 O O . PHE A 1 104 ? -35.160 -35.141 -20.849 1.00 49.78 104 PHE A O 1
ATOM 755 N N . ALA A 1 105 ? -37.353 -35.196 -20.330 1.00 53.44 105 ALA A N 1
ATOM 756 C CA . ALA A 1 105 ? -37.277 -34.481 -19.069 1.00 53.44 105 ALA A CA 1
ATOM 757 C C . ALA A 1 105 ? -36.559 -35.348 -18.024 1.00 53.44 105 ALA A C 1
ATOM 759 O O . ALA A 1 105 ? -37.182 -36.096 -17.276 1.00 53.44 105 ALA A O 1
ATOM 760 N N . ASN A 1 106 ? -35.231 -35.257 -17.986 1.00 59.31 106 ASN A N 1
ATOM 761 C CA . ASN A 1 106 ? -34.511 -35.463 -16.741 1.00 59.31 106 ASN A CA 1
ATOM 762 C C . ASN A 1 106 ? -34.924 -34.304 -15.834 1.00 59.31 106 ASN A C 1
ATOM 764 O O . ASN A 1 106 ? -34.526 -33.165 -16.075 1.00 59.31 106 ASN A O 1
ATOM 768 N N . GLU A 1 107 ? -35.769 -34.593 -14.846 1.00 65.31 107 GLU A N 1
ATOM 769 C CA . GLU A 1 107 ? -36.042 -33.720 -13.702 1.00 65.31 107 GLU A CA 1
ATOM 770 C C . GLU A 1 107 ? -34.722 -33.518 -12.945 1.00 65.31 107 GLU A C 1
ATOM 772 O O . GLU A 1 107 ? -34.388 -34.194 -11.973 1.00 65.31 107 GLU A O 1
ATOM 777 N N . GLU A 1 108 ? -33.896 -32.628 -13.488 1.00 71.88 108 GLU A N 1
ATOM 778 C CA . GLU A 1 108 ? -32.650 -32.175 -12.907 1.00 71.88 108 GLU A CA 1
ATOM 779 C C . GLU A 1 108 ? -33.026 -31.383 -11.655 1.00 71.88 108 GLU A C 1
ATOM 781 O O . GLU A 1 108 ? -33.367 -30.199 -11.723 1.00 71.88 108 GLU A O 1
ATOM 786 N N . PHE A 1 109 ? -33.024 -32.063 -10.505 1.00 69.81 109 PHE A N 1
ATOM 787 C CA . PHE A 1 109 ? -33.219 -31.447 -9.199 1.00 69.81 109 PHE A CA 1
ATOM 788 C C . PHE A 1 109 ? -32.187 -30.332 -9.022 1.00 69.81 109 PHE A C 1
ATOM 790 O O . PHE A 1 109 ? -31.047 -30.559 -8.607 1.00 69.81 109 PHE A O 1
ATOM 797 N N . LYS A 1 110 ? -32.594 -29.099 -9.332 1.00 76.12 110 LYS A N 1
ATOM 798 C CA . LYS A 1 110 ? -31.850 -27.884 -9.015 1.00 76.12 110 LYS A CA 1
ATOM 799 C C . LYS A 1 110 ? -31.799 -27.754 -7.500 1.00 76.12 110 LYS A C 1
ATOM 801 O O . LYS A 1 110 ? -32.629 -27.084 -6.894 1.00 76.12 110 LYS A O 1
ATOM 806 N N . MET A 1 111 ? -30.817 -28.399 -6.878 1.00 77.31 111 MET A N 1
ATOM 807 C CA . MET A 1 111 ? -30.480 -28.147 -5.486 1.00 77.31 111 MET A CA 1
ATOM 808 C C . MET A 1 111 ? -30.069 -26.680 -5.364 1.00 77.31 111 MET A C 1
ATOM 810 O O . MET A 1 111 ? -28.963 -26.290 -5.745 1.00 77.31 111 MET A O 1
ATOM 814 N N . THR A 1 112 ? -30.967 -25.848 -4.841 1.00 80.81 112 THR A N 1
ATOM 815 C CA . THR A 1 112 ? -30.632 -24.488 -4.433 1.00 80.81 112 THR A CA 1
ATOM 816 C C . THR A 1 112 ? -29.694 -24.598 -3.241 1.00 80.81 112 THR A C 1
ATOM 818 O O . THR A 1 112 ? -30.112 -24.926 -2.130 1.00 80.81 112 THR A O 1
ATOM 821 N N . ARG A 1 113 ? -28.399 -24.391 -3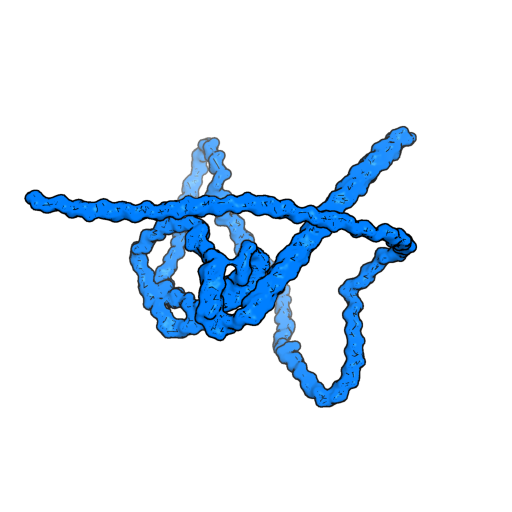.477 1.00 84.94 113 ARG A N 1
ATOM 822 C CA . ARG A 1 113 ? -27.400 -24.338 -2.409 1.00 84.94 113 ARG A CA 1
ATOM 823 C C . ARG A 1 113 ? -27.600 -23.036 -1.644 1.00 84.94 113 ARG A C 1
ATOM 825 O O . ARG A 1 113 ? -27.068 -22.000 -2.029 1.00 84.94 113 ARG A O 1
ATOM 832 N N . ASN A 1 114 ? -28.400 -23.101 -0.588 1.00 86.06 114 ASN A N 1
ATOM 833 C CA . ASN A 1 114 ? -28.621 -21.981 0.312 1.00 86.06 114 ASN A CA 1
ATOM 834 C C . ASN A 1 114 ? -27.622 -22.076 1.466 1.00 86.06 114 ASN A C 1
ATOM 836 O O . ASN A 1 114 ? -27.449 -23.138 2.060 1.00 86.06 114 ASN A O 1
ATOM 840 N N . VAL A 1 115 ? -26.964 -20.961 1.772 1.00 85.56 115 VAL A N 1
ATOM 841 C CA . VAL A 1 115 ? -26.087 -20.829 2.937 1.00 85.56 115 VAL A CA 1
ATOM 842 C C . VAL A 1 115 ? -26.779 -19.898 3.920 1.00 85.56 115 VAL A C 1
ATOM 844 O O . VAL A 1 115 ? -27.122 -18.771 3.570 1.00 85.56 115 VAL A O 1
ATOM 847 N N . SER A 1 116 ? -26.994 -20.378 5.140 1.00 86.31 116 SER A N 1
ATOM 848 C CA . SER A 1 116 ? -27.557 -19.607 6.247 1.00 86.31 116 SER A CA 1
ATOM 849 C C . SER A 1 116 ? -26.538 -19.505 7.374 1.00 86.31 116 SER A C 1
ATOM 851 O O . SER A 1 116 ? -25.873 -20.489 7.700 1.00 86.31 116 SER A O 1
ATOM 853 N N . PHE A 1 117 ? -26.449 -18.338 8.001 1.00 85.25 117 PHE A N 1
ATOM 854 C CA . PHE A 1 117 ? -25.592 -18.109 9.161 1.00 85.25 117 PHE A CA 1
ATOM 855 C C . PHE A 1 117 ? -26.455 -18.065 10.421 1.00 85.25 117 PHE A C 1
ATOM 857 O O . PHE A 1 117 ? -27.484 -17.395 10.434 1.00 85.25 117 PHE A O 1
ATOM 864 N N . SER A 1 118 ? -26.051 -18.782 11.471 1.00 86.06 118 SER A N 1
ATOM 865 C CA . SER A 1 118 ? -26.799 -18.822 12.735 1.00 86.06 118 SER A CA 1
ATOM 866 C C . SER A 1 118 ? -26.471 -17.641 13.649 1.00 86.06 118 SER A C 1
ATOM 868 O O . SER A 1 118 ? -27.354 -17.108 14.315 1.00 86.06 118 SER A O 1
ATOM 870 N N . HIS A 1 119 ? -25.206 -17.219 13.673 1.00 85.44 119 HIS A N 1
ATOM 871 C CA . HIS A 1 119 ? -24.705 -16.179 14.567 1.00 85.44 119 HIS A CA 1
ATOM 872 C C . HIS A 1 119 ? -23.704 -15.288 13.839 1.00 85.44 119 HIS A C 1
ATOM 874 O O . HIS A 1 119 ? -22.988 -15.744 12.945 1.00 85.44 119 HIS A O 1
ATOM 880 N N . LEU A 1 120 ? -23.637 -14.027 14.262 1.00 85.38 120 LEU A N 1
ATOM 881 C CA . LEU A 1 120 ? -22.641 -13.072 13.804 1.00 85.38 120 LEU A CA 1
ATOM 882 C C . LEU A 1 120 ? -21.832 -12.607 15.016 1.00 85.38 120 LEU A C 1
ATOM 884 O O . LEU A 1 120 ? -22.379 -12.060 15.972 1.00 85.38 120 LEU A O 1
ATOM 888 N N . GLN A 1 121 ? -20.525 -12.847 14.973 1.00 88.75 121 GLN A N 1
ATOM 889 C CA . GLN A 1 121 ? -19.578 -12.303 15.938 1.00 88.75 121 GLN A CA 1
ATOM 890 C C . GLN A 1 121 ? -18.852 -11.137 15.266 1.00 88.75 121 GLN A C 1
ATOM 892 O O . GLN A 1 121 ? -18.165 -11.339 14.265 1.00 88.75 121 GLN A O 1
ATOM 897 N N . ILE A 1 122 ? -19.040 -9.926 15.788 1.00 88.94 122 ILE A N 1
ATOM 898 C CA . ILE A 1 122 ? -18.240 -8.762 15.387 1.00 88.94 122 ILE A CA 1
ATOM 899 C C . ILE A 1 122 ? -16.924 -8.841 16.162 1.00 88.94 122 ILE A C 1
ATOM 901 O O . ILE A 1 122 ? -16.930 -9.350 17.287 1.00 88.94 122 ILE A O 1
ATOM 905 N N . ARG A 1 123 ? -15.818 -8.476 15.496 1.00 93.75 123 ARG A N 1
ATOM 906 C CA . ARG A 1 123 ? -14.500 -8.333 16.117 1.00 93.75 123 ARG A CA 1
ATOM 907 C C . ARG A 1 123 ? -13.912 -6.941 15.901 1.00 93.75 123 ARG A C 1
ATOM 909 O O . ARG A 1 123 ? -13.725 -6.549 14.746 1.00 93.75 123 ARG A O 1
ATOM 916 N N . GLU A 1 124 ? -13.592 -6.231 16.977 1.00 92.44 124 GLU A N 1
ATOM 917 C CA . GLU A 1 124 ? -12.944 -4.920 16.965 1.00 92.44 124 GLU A CA 1
ATOM 918 C C . GLU A 1 124 ? -11.434 -5.089 17.148 1.00 92.44 124 GLU A C 1
ATOM 920 O O . GLU A 1 124 ? -10.948 -5.515 18.195 1.00 92.44 124 GLU A O 1
ATOM 925 N N . TYR A 1 125 ? -10.689 -4.757 16.095 1.00 95.38 125 TYR A N 1
ATOM 926 C CA . TYR A 1 125 ? -9.232 -4.835 16.067 1.00 95.38 125 TYR A CA 1
ATOM 927 C C . TYR A 1 125 ? -8.611 -3.449 16.186 1.00 95.38 125 TYR A C 1
ATOM 929 O O . TYR A 1 125 ? -9.159 -2.456 15.697 1.00 95.38 125 TYR A O 1
ATOM 937 N N . GLU A 1 126 ? -7.420 -3.392 16.774 1.00 94.88 126 GLU A N 1
ATOM 938 C CA . GLU A 1 126 ? -6.624 -2.169 16.766 1.00 94.88 126 GLU A CA 1
ATOM 939 C C . GLU A 1 126 ? -6.211 -1.758 15.341 1.00 94.88 126 GLU A C 1
ATOM 941 O O . GLU A 1 126 ? -6.062 -2.579 14.432 1.00 94.88 126 GLU A O 1
ATOM 946 N N . VAL A 1 127 ? -5.989 -0.459 15.155 1.00 96.44 127 VAL A N 1
ATOM 947 C CA . VAL A 1 127 ? -5.645 0.139 13.861 1.00 96.44 127 VAL A CA 1
ATOM 948 C C . VAL A 1 127 ? -4.141 0.376 13.787 1.00 96.44 127 VAL A C 1
ATOM 950 O O . VAL A 1 127 ? -3.634 1.263 14.459 1.00 96.44 127 VAL A O 1
ATOM 953 N N . THR A 1 128 ? -3.412 -0.350 12.949 1.00 97.56 128 THR A N 1
ATOM 954 C CA . THR A 1 128 ? -1.943 -0.282 12.877 1.00 97.56 128 THR A CA 1
ATOM 955 C C . THR A 1 128 ? -1.446 0.356 11.578 1.00 97.56 128 THR A C 1
ATOM 957 O O . THR A 1 128 ? -2.205 0.573 10.627 1.00 97.56 128 THR A O 1
ATOM 960 N N . LEU A 1 129 ? -0.150 0.683 11.527 1.00 97.88 129 LEU A N 1
ATOM 961 C CA . LEU A 1 129 ? 0.517 1.077 10.284 1.00 97.88 129 LEU A CA 1
ATOM 962 C C . LEU A 1 129 ? 0.598 -0.119 9.327 1.00 97.88 129 LEU A C 1
ATOM 964 O O . LEU A 1 129 ? 1.026 -1.205 9.715 1.00 97.88 129 LEU A O 1
ATOM 968 N N . GLY A 1 130 ? 0.201 0.092 8.073 1.00 97.19 130 GLY A N 1
ATOM 969 C CA . GLY A 1 130 ? 0.350 -0.904 7.013 1.00 97.19 130 GLY A CA 1
ATOM 970 C C . GLY A 1 130 ? 1.655 -0.769 6.226 1.00 97.19 130 GLY A C 1
ATOM 971 O O . GLY A 1 130 ? 2.432 0.164 6.415 1.00 97.19 130 GLY A O 1
ATOM 972 N N . ASP A 1 131 ? 1.852 -1.671 5.270 1.00 95.62 131 ASP A N 1
ATOM 973 C CA . ASP A 1 131 ? 3.017 -1.728 4.377 1.00 95.62 131 ASP A CA 1
ATOM 974 C C . ASP A 1 131 ? 2.640 -1.659 2.884 1.00 95.62 131 ASP A C 1
ATOM 976 O O . ASP A 1 131 ? 3.502 -1.769 2.016 1.00 95.62 131 ASP A O 1
ATOM 980 N N . ASN A 1 132 ? 1.359 -1.449 2.550 1.00 96.19 132 ASN A N 1
ATOM 981 C CA . ASN A 1 132 ? 0.888 -1.467 1.164 1.00 96.19 132 ASN A CA 1
ATOM 982 C C . ASN A 1 132 ? 1.356 -0.224 0.371 1.00 96.19 132 ASN A C 1
ATOM 984 O O . ASN A 1 132 ? 0.810 0.867 0.570 1.00 96.19 132 ASN A O 1
ATOM 988 N N . PRO A 1 133 ? 2.259 -0.368 -0.621 1.00 96.12 133 PRO A N 1
ATOM 989 C CA . PRO A 1 133 ? 2.748 0.762 -1.410 1.00 96.12 133 PRO A CA 1
ATOM 990 C C . PRO A 1 133 ? 1.734 1.246 -2.458 1.00 96.12 133 PRO A C 1
ATOM 992 O O . PRO A 1 133 ? 1.948 2.272 -3.097 1.00 96.12 133 PRO A O 1
ATOM 995 N N . SER A 1 134 ? 0.626 0.526 -2.662 1.00 95.50 134 SER A N 1
ATOM 996 C CA . SER A 1 134 ? -0.390 0.829 -3.683 1.00 95.50 134 SER A CA 1
ATOM 997 C C . SER A 1 134 ? -1.416 1.869 -3.221 1.00 95.50 134 SER A C 1
ATOM 999 O O . SER A 1 134 ? -2.386 2.144 -3.926 1.00 95.50 134 SER A O 1
ATOM 1001 N N . VAL A 1 135 ? -1.228 2.458 -2.037 1.00 96.00 135 VAL A N 1
ATOM 1002 C CA . VAL A 1 135 ? -2.048 3.581 -1.573 1.00 96.00 135 VAL A CA 1
ATOM 1003 C C . VAL A 1 135 ? -1.865 4.794 -2.479 1.00 96.00 135 VAL A C 1
ATOM 1005 O O . VAL A 1 135 ? -0.751 5.112 -2.894 1.00 96.00 135 VAL A O 1
ATOM 1008 N N . SER A 1 136 ? -2.949 5.508 -2.780 1.00 94.50 136 SER A N 1
ATOM 1009 C CA . SER A 1 136 ? -2.879 6.715 -3.612 1.00 94.50 136 SER A CA 1
ATOM 1010 C C . SER A 1 136 ? -2.081 7.831 -2.929 1.00 94.50 136 SER A C 1
ATOM 1012 O O . SER A 1 136 ? -1.216 8.439 -3.552 1.00 94.50 136 SER A O 1
ATOM 1014 N N . SER A 1 137 ? -2.329 8.061 -1.637 1.00 95.50 137 SER A N 1
ATOM 1015 C CA . SER A 1 137 ? -1.657 9.071 -0.814 1.00 95.50 137 SER A CA 1
ATOM 1016 C C . SER A 1 137 ? -1.622 8.659 0.659 1.00 95.50 137 SER A C 1
ATOM 1018 O O . SER A 1 137 ? -2.428 7.831 1.092 1.00 95.50 137 SER A O 1
ATOM 1020 N N . GLY A 1 138 ? -0.708 9.263 1.419 1.00 96.19 138 GLY A N 1
ATOM 1021 C CA . GLY A 1 138 ? -0.608 9.095 2.868 1.00 96.19 138 GLY A CA 1
ATOM 1022 C C . GLY A 1 138 ? -0.179 7.705 3.329 1.00 96.19 138 GLY A C 1
ATOM 1023 O O . GLY A 1 138 ? 0.191 6.845 2.529 1.00 96.19 138 GLY A O 1
ATOM 1024 N N . ALA A 1 139 ? -0.232 7.505 4.646 1.00 97.50 139 ALA A N 1
ATOM 1025 C CA . ALA A 1 139 ? 0.147 6.245 5.263 1.00 97.50 139 ALA A CA 1
ATOM 1026 C C . ALA A 1 139 ? -0.963 5.189 5.060 1.00 97.50 139 ALA A C 1
ATOM 1028 O O . ALA A 1 139 ? -2.156 5.504 5.205 1.00 97.50 139 ALA A O 1
ATOM 1029 N N . PRO A 1 140 ? -0.606 3.945 4.701 1.00 97.81 140 PRO A N 1
ATOM 1030 C CA . PRO A 1 140 ?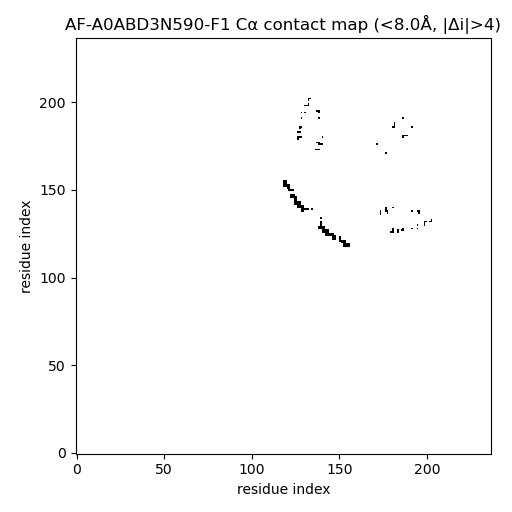 -1.528 2.821 4.713 1.00 97.81 140 PRO A CA 1
ATOM 1031 C C . PRO A 1 140 ? -1.917 2.483 6.152 1.00 97.81 140 PRO A C 1
ATOM 1033 O O . PRO A 1 140 ? -1.119 2.593 7.082 1.00 97.81 140 PRO A O 1
ATOM 1036 N N . VAL A 1 141 ? -3.157 2.041 6.309 1.00 97.88 141 VAL A N 1
ATOM 1037 C CA . VAL A 1 141 ? -3.710 1.575 7.578 1.00 97.88 141 VAL A CA 1
ATOM 1038 C C . VAL A 1 141 ? -4.002 0.087 7.447 1.00 97.88 141 VAL A C 1
ATOM 1040 O O . VAL A 1 141 ? -4.532 -0.339 6.419 1.00 97.88 141 VAL A O 1
ATOM 1043 N N . SER A 1 142 ? -3.679 -0.666 8.490 1.00 97.56 142 SER A N 1
ATOM 1044 C CA . SER A 1 142 ? -3.947 -2.095 8.628 1.00 97.56 142 SER A CA 1
ATOM 1045 C C . SER A 1 142 ? -4.685 -2.371 9.938 1.00 97.56 142 SER A C 1
ATOM 1047 O O . SER A 1 142 ? -4.834 -1.487 10.782 1.00 97.56 142 SER A O 1
ATOM 1049 N N . LEU A 1 143 ? -5.181 -3.596 10.094 1.00 96.81 143 LEU A N 1
ATOM 1050 C CA . LEU A 1 143 ? -5.680 -4.087 11.376 1.00 96.81 143 LEU A CA 1
ATOM 1051 C C . LEU A 1 143 ? -4.566 -4.873 12.068 1.00 96.81 143 LEU A C 1
ATOM 1053 O O . LEU A 1 143 ? -3.851 -5.638 11.417 1.00 96.81 143 LEU A O 1
ATOM 1057 N N . GLY A 1 144 ? -4.410 -4.662 13.371 1.00 96.06 144 GLY A N 1
ATOM 1058 C CA . GLY A 1 144 ? -3.547 -5.482 14.212 1.00 96.06 144 GLY A CA 1
ATOM 1059 C C . GLY A 1 144 ? -4.169 -6.844 14.517 1.00 96.06 144 GLY A C 1
ATOM 1060 O O . GLY A 1 144 ? -5.280 -7.163 14.095 1.00 96.06 144 GLY A O 1
ATOM 1061 N N . TRP A 1 145 ? -3.439 -7.656 15.279 1.00 96.25 145 TRP A N 1
ATOM 1062 C CA . TRP A 1 145 ? -3.917 -8.967 15.736 1.00 96.25 145 TRP A CA 1
ATOM 1063 C C . TRP A 1 145 ? -4.618 -8.905 17.094 1.00 96.25 145 TRP A C 1
ATOM 1065 O O . TRP A 1 145 ? -5.312 -9.851 17.467 1.00 96.25 145 TRP A O 1
ATOM 1075 N N . ASN A 1 146 ? -4.456 -7.793 17.812 1.00 94.94 146 ASN A N 1
ATOM 1076 C CA . ASN A 1 146 ? -5.075 -7.573 19.108 1.00 94.94 146 ASN A CA 1
ATOM 1077 C C . ASN A 1 146 ? -6.545 -7.175 18.924 1.00 94.94 146 ASN A C 1
ATOM 1079 O O . ASN A 1 146 ? -6.852 -6.244 18.174 1.00 94.94 146 ASN A O 1
ATOM 1083 N N . TYR A 1 147 ? -7.433 -7.888 19.613 1.00 95.00 147 TYR A N 1
ATOM 1084 C CA . TYR A 1 147 ? -8.867 -7.614 19.685 1.00 95.00 147 TYR A CA 1
ATOM 1085 C C . TYR A 1 147 ? -9.345 -7.728 21.136 1.00 95.00 147 TYR A C 1
ATOM 1087 O O . TYR A 1 147 ? -8.698 -8.399 21.945 1.00 95.00 147 TYR A O 1
ATOM 1095 N N . ASP A 1 148 ? -10.467 -7.090 21.471 1.00 91.00 148 ASP A N 1
ATOM 1096 C CA . ASP A 1 148 ? -11.063 -7.208 22.807 1.00 91.00 148 ASP A CA 1
ATOM 1097 C C . ASP A 1 148 ? -11.795 -8.559 22.945 1.00 91.00 148 ASP A C 1
ATOM 1099 O O . ASP A 1 148 ? -12.755 -8.823 22.217 1.00 91.00 148 ASP A O 1
ATOM 1103 N N . PRO A 1 149 ? -11.389 -9.455 23.865 1.00 91.69 149 PRO A N 1
ATOM 1104 C CA . PRO A 1 149 ? -12.080 -10.726 24.063 1.00 91.69 149 PRO A CA 1
ATOM 1105 C C . PRO A 1 149 ? -13.504 -10.571 24.621 1.00 91.69 149 PRO A C 1
ATOM 1107 O O . PRO A 1 149 ? -14.290 -11.512 24.511 1.00 91.69 149 PRO A O 1
ATOM 1110 N N . ASN A 1 150 ? -13.860 -9.417 25.199 1.00 88.44 150 ASN A N 1
ATOM 1111 C CA . ASN A 1 150 ? -15.161 -9.176 25.837 1.00 88.44 150 ASN A CA 1
ATOM 1112 C C . ASN A 1 150 ? -16.264 -8.747 24.855 1.00 88.44 150 ASN A C 1
ATOM 1114 O O . ASN A 1 150 ? -17.261 -8.129 25.241 1.00 88.44 150 ASN A O 1
ATOM 1118 N N . GLU A 1 151 ? -16.093 -9.041 23.572 1.00 82.19 151 GLU A N 1
ATOM 1119 C CA . GLU A 1 151 ? -16.944 -8.489 22.533 1.00 82.19 151 GLU A CA 1
ATOM 1120 C C . GLU A 1 151 ? -18.354 -9.091 22.489 1.00 82.19 151 GLU A C 1
ATOM 1122 O O . GLU A 1 151 ? -18.596 -10.266 22.782 1.00 82.19 151 GLU A O 1
ATOM 1127 N N . LYS A 1 152 ? -19.326 -8.258 22.104 1.00 77.38 152 LYS A N 1
ATOM 1128 C CA . LYS A 1 152 ? -20.752 -8.595 22.151 1.00 77.38 152 LYS A CA 1
ATOM 1129 C C . LYS A 1 152 ? -21.155 -9.482 20.975 1.00 77.38 152 LYS A C 1
ATOM 1131 O O . LYS A 1 152 ? -21.256 -9.025 19.837 1.00 77.38 152 LYS A O 1
ATOM 1136 N N . ILE A 1 153 ? -21.514 -10.731 21.267 1.00 80.56 153 ILE A N 1
ATOM 1137 C CA . ILE A 1 153 ? -22.229 -11.592 20.317 1.00 80.56 153 ILE A CA 1
ATOM 1138 C C . ILE A 1 153 ? -23.659 -11.059 20.189 1.00 80.56 153 ILE A C 1
ATOM 1140 O O . ILE A 1 153 ? -24.466 -11.182 21.110 1.00 80.56 153 ILE A O 1
ATOM 1144 N N . SER A 1 154 ? -23.971 -10.448 19.048 1.00 77.00 154 SER A N 1
ATOM 1145 C CA . SER A 1 154 ? -25.309 -9.926 18.761 1.00 77.00 154 SER A CA 1
ATOM 1146 C C . SER A 1 154 ? -26.048 -10.877 17.824 1.00 77.00 154 SER A C 1
ATOM 1148 O O . SER A 1 154 ? -25.483 -11.366 16.846 1.00 77.00 154 SER A O 1
ATOM 1150 N N . LYS A 1 155 ? -27.330 -11.144 18.101 1.00 78.50 155 LYS A N 1
ATOM 1151 C CA . LYS A 1 155 ? -28.188 -11.865 17.150 1.00 78.50 155 LYS A CA 1
ATOM 1152 C C . LYS A 1 155 ? -28.371 -10.997 15.906 1.00 78.50 155 LYS A C 1
ATOM 1154 O O . LYS A 1 155 ? -28.594 -9.793 16.030 1.00 78.50 155 LYS A O 1
ATOM 1159 N N . LEU A 1 156 ? -28.256 -11.602 14.723 1.00 74.38 156 LEU A N 1
ATOM 1160 C CA . LEU A 1 156 ? -28.440 -10.882 13.468 1.00 74.38 156 LEU A CA 1
ATOM 1161 C C . LEU A 1 156 ? -29.886 -10.353 13.419 1.00 74.38 156 LEU A C 1
ATOM 1163 O O . LEU A 1 156 ? -30.808 -11.154 13.578 1.00 74.38 156 LEU A O 1
ATOM 1167 N N . PRO A 1 157 ? -30.112 -9.039 13.244 1.00 74.38 157 PRO A N 1
ATOM 1168 C CA . PRO A 1 157 ? -31.464 -8.527 13.070 1.00 74.38 157 PRO A CA 1
ATOM 1169 C C . PRO A 1 157 ? -32.079 -9.127 11.799 1.00 74.38 157 PRO A C 1
ATOM 1171 O O . PRO A 1 157 ? -31.429 -9.181 10.756 1.00 74.38 157 PRO A O 1
ATOM 1174 N N . GLU A 1 158 ? -33.330 -9.583 11.907 1.00 73.19 158 GLU A N 1
ATOM 1175 C CA . GLU A 1 158 ? -34.044 -10.365 10.883 1.00 73.19 158 GLU A CA 1
ATOM 1176 C C . GLU A 1 158 ? -34.170 -9.628 9.539 1.00 73.19 158 GLU A C 1
ATOM 1178 O O . GLU A 1 158 ? -34.222 -10.256 8.484 1.00 73.19 158 GLU A O 1
ATOM 1183 N N . VAL A 1 159 ? -34.137 -8.290 9.556 1.00 73.94 159 VAL A N 1
ATOM 1184 C CA . VAL A 1 159 ? -34.190 -7.457 8.352 1.00 73.94 159 VAL A CA 1
ATOM 1185 C C . VAL A 1 159 ? -33.236 -6.270 8.493 1.00 73.94 159 VAL A C 1
ATOM 1187 O O . VAL A 1 159 ? -33.559 -5.256 9.109 1.00 73.94 159 VAL A O 1
ATOM 1190 N N . VAL A 1 160 ? -32.048 -6.372 7.893 1.00 75.25 160 VAL A N 1
ATOM 1191 C CA . VAL A 1 160 ? -31.227 -5.195 7.579 1.00 75.25 160 VAL A CA 1
ATOM 1192 C C . VAL A 1 160 ? -31.541 -4.811 6.143 1.00 75.25 160 VAL A C 1
ATOM 1194 O O . VAL A 1 160 ? -31.228 -5.562 5.220 1.00 75.25 160 VAL A O 1
ATOM 1197 N N . GLU A 1 161 ? -32.140 -3.640 5.926 1.00 79.44 161 GLU A N 1
ATOM 1198 C CA . GLU A 1 161 ? -32.226 -3.072 4.581 1.00 79.44 161 GLU A CA 1
ATOM 1199 C C . GLU A 1 161 ? -30.810 -2.769 4.071 1.00 79.44 161 GLU A C 1
ATOM 1201 O O . GLU A 1 161 ? -30.237 -1.697 4.289 1.00 79.44 161 GLU A O 1
ATOM 1206 N N . CYS A 1 162 ? -30.210 -3.732 3.376 1.00 77.25 162 CYS A N 1
ATOM 1207 C CA . CYS A 1 162 ? -28.932 -3.544 2.711 1.00 77.25 162 CYS A CA 1
ATOM 1208 C C . CYS A 1 162 ? -29.132 -2.702 1.449 1.00 77.25 162 CYS A C 1
ATOM 1210 O O . CYS A 1 162 ? -29.164 -3.211 0.327 1.00 77.25 162 CYS A O 1
ATOM 1212 N N . ARG A 1 163 ? -29.214 -1.377 1.608 1.00 85.81 163 ARG A N 1
ATOM 1213 C CA . ARG A 1 163 ? -29.009 -0.474 0.472 1.00 85.81 163 ARG A CA 1
ATOM 1214 C C . ARG A 1 163 ? -27.589 -0.682 -0.047 1.00 85.81 163 ARG A C 1
ATOM 1216 O O . ARG A 1 163 ? -26.624 -0.529 0.705 1.00 85.81 163 ARG A O 1
ATOM 1223 N N . ARG A 1 164 ? -27.456 -1.021 -1.336 1.00 89.12 164 ARG A N 1
ATOM 1224 C CA . ARG A 1 164 ? -26.151 -1.082 -2.009 1.00 89.12 164 ARG A CA 1
ATOM 1225 C C . ARG A 1 164 ? -25.475 0.278 -1.871 1.00 89.12 164 ARG A C 1
ATOM 1227 O O . ARG A 1 164 ? -25.912 1.253 -2.478 1.00 89.12 164 ARG A O 1
ATOM 1234 N N . ARG A 1 165 ? -24.425 0.345 -1.055 1.00 91.25 165 ARG A N 1
ATOM 1235 C CA . ARG A 1 165 ? -23.597 1.544 -0.947 1.00 91.25 165 ARG A CA 1
ATOM 1236 C C . ARG A 1 165 ? -22.613 1.582 -2.114 1.00 91.25 165 ARG A C 1
ATOM 1238 O O . ARG A 1 165 ? -22.220 0.539 -2.639 1.00 91.25 165 ARG A O 1
ATOM 1245 N N . SER A 1 166 ? -22.227 2.780 -2.539 1.00 95.12 166 SER A N 1
ATOM 1246 C CA . SER A 1 166 ? -21.217 2.928 -3.585 1.00 95.12 166 SER A CA 1
ATOM 1247 C C . SER A 1 166 ? -19.865 2.419 -3.077 1.00 95.12 166 SER A C 1
ATOM 1249 O O . SER A 1 166 ? -19.540 2.564 -1.904 1.00 95.12 166 SER A O 1
ATOM 1251 N N . SER A 1 167 ? -19.030 1.856 -3.954 1.00 91.75 167 SER A N 1
ATOM 1252 C CA . SER A 1 167 ? -17.677 1.413 -3.566 1.00 91.75 167 SER A CA 1
ATOM 1253 C C . SER A 1 167 ? -16.871 2.533 -2.883 1.00 91.75 167 SER A C 1
ATOM 1255 O O . SER A 1 167 ? -16.094 2.285 -1.964 1.00 91.75 167 SER A O 1
ATOM 1257 N N . ASN A 1 168 ? -17.114 3.788 -3.272 1.00 92.19 168 ASN A N 1
ATOM 1258 C CA . ASN A 1 168 ? -16.449 4.949 -2.692 1.00 92.19 168 ASN A CA 1
ATOM 1259 C C . ASN A 1 168 ? -16.830 5.210 -1.229 1.00 92.19 168 ASN A C 1
ATOM 1261 O O . ASN A 1 168 ? -16.002 5.756 -0.510 1.00 92.19 168 ASN A O 1
ATOM 1265 N N . SER A 1 169 ? -18.011 4.790 -0.756 1.00 92.81 169 SER A N 1
ATOM 1266 C CA . SER A 1 169 ? -18.378 4.963 0.658 1.00 92.81 169 SER A CA 1
ATOM 1267 C C . SER A 1 169 ? -17.573 4.072 1.604 1.00 92.81 169 SER A C 1
ATOM 1269 O O . SER A 1 169 ? -17.583 4.300 2.806 1.00 92.81 169 SER A O 1
ATOM 1271 N N . PHE A 1 170 ? -16.922 3.032 1.077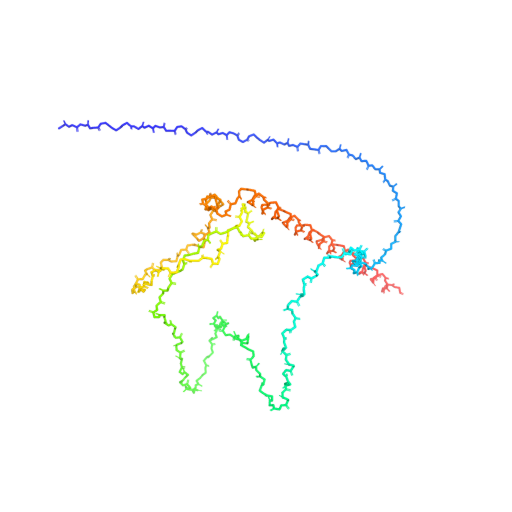 1.00 91.00 170 PHE A N 1
ATOM 1272 C CA . PHE A 1 170 ? -16.080 2.124 1.859 1.00 91.00 170 PHE A CA 1
ATOM 1273 C C . PHE A 1 170 ? -14.607 2.548 1.875 1.00 91.00 170 PHE A C 1
ATOM 1275 O O . PHE A 1 170 ? -13.801 1.943 2.577 1.00 91.00 170 PHE A O 1
ATOM 1282 N N . LYS A 1 171 ? -14.228 3.572 1.101 1.00 94.25 171 LYS A N 1
ATOM 1283 C CA . LYS A 1 171 ? -12.849 4.060 1.054 1.00 94.25 171 LYS A CA 1
ATOM 1284 C C . LYS A 1 171 ? -12.631 5.078 2.164 1.00 94.25 171 LYS A C 1
ATOM 1286 O O . LYS A 1 171 ? -13.302 6.104 2.214 1.00 94.25 171 LYS A O 1
ATOM 1291 N N . LEU A 1 172 ? -11.638 4.828 3.008 1.00 95.62 172 LEU A N 1
ATOM 1292 C CA . LEU A 1 172 ? -11.166 5.820 3.967 1.00 95.62 172 LEU A CA 1
ATOM 1293 C C . LEU A 1 172 ? -10.377 6.910 3.234 1.00 95.62 172 LEU A C 1
ATOM 1295 O O . LEU A 1 172 ? -9.522 6.607 2.399 1.00 95.62 172 LEU A O 1
ATOM 1299 N N . GLY A 1 173 ? -10.647 8.177 3.546 1.00 96.44 173 GLY A N 1
ATOM 1300 C CA . GLY A 1 173 ? -9.847 9.304 3.064 1.00 96.44 173 GLY A CA 1
ATOM 1301 C C . GLY A 1 173 ? -8.481 9.370 3.754 1.00 96.44 173 GLY A C 1
ATOM 1302 O O . GLY A 1 173 ? -8.308 8.850 4.851 1.00 96.44 173 GLY A O 1
ATOM 1303 N N . ASP A 1 174 ? -7.509 10.041 3.136 1.00 96.56 174 ASP A N 1
ATOM 1304 C CA . ASP A 1 174 ? -6.157 10.209 3.700 1.00 96.56 174 ASP A CA 1
ATOM 1305 C C . ASP A 1 174 ? -6.175 10.920 5.064 1.00 96.56 174 ASP A C 1
ATOM 1307 O O . ASP A 1 174 ? -5.641 10.412 6.046 1.00 96.56 174 ASP A O 1
ATOM 1311 N N . ARG A 1 175 ? -6.914 12.034 5.167 1.00 96.88 175 ARG A N 1
ATOM 1312 C CA . ARG A 1 175 ? -7.100 12.761 6.436 1.00 96.88 175 ARG A CA 1
ATOM 1313 C C . ARG A 1 175 ? -7.713 11.887 7.529 1.00 96.88 175 ARG A C 1
ATOM 1315 O O . ARG A 1 175 ? -7.304 11.974 8.682 1.00 96.88 175 ARG A O 1
ATOM 1322 N N . GLU A 1 176 ? -8.679 11.049 7.158 1.00 97.62 176 GLU A N 1
ATOM 1323 C CA . GLU A 1 176 ? -9.347 10.140 8.090 1.00 97.62 176 GLU A CA 1
ATOM 1324 C C . GLU A 1 176 ? -8.357 9.096 8.615 1.00 97.62 176 GLU A C 1
ATOM 1326 O O . GLU A 1 176 ? -8.230 8.948 9.829 1.00 97.62 176 GLU A O 1
ATOM 1331 N N . ARG A 1 177 ? -7.583 8.466 7.716 1.00 97.62 177 ARG A N 1
ATOM 1332 C CA . ARG A 1 177 ? -6.518 7.514 8.068 1.00 97.62 177 ARG A CA 1
ATOM 1333 C C . ARG A 1 177 ? -5.462 8.136 8.979 1.00 97.62 177 ARG A C 1
ATOM 1335 O O . ARG A 1 177 ? -5.139 7.555 10.007 1.00 97.62 177 ARG A O 1
ATOM 1342 N N . GLN A 1 178 ? -4.956 9.324 8.645 1.00 96.44 178 GLN A N 1
ATOM 1343 C CA . GLN A 1 178 ? -3.961 10.020 9.469 1.00 96.44 178 GLN A CA 1
ATOM 1344 C C . GLN A 1 178 ? -4.496 10.346 10.862 1.00 96.44 178 GLN A C 1
ATOM 1346 O O . GLN A 1 178 ? -3.790 10.157 11.847 1.00 96.44 178 GLN A O 1
ATOM 1351 N N . ARG A 1 179 ? -5.750 10.803 10.959 1.00 97.50 179 ARG A N 1
ATOM 1352 C CA . ARG A 1 179 ? -6.395 11.037 12.253 1.00 97.50 179 ARG A CA 1
ATOM 1353 C C . ARG A 1 179 ? -6.512 9.739 13.058 1.00 97.50 179 ARG A C 1
ATOM 1355 O O . ARG A 1 179 ? -6.193 9.766 14.238 1.00 97.50 179 ARG A O 1
ATOM 1362 N N . MET A 1 180 ? -6.910 8.621 12.443 1.00 97.50 180 MET A N 1
ATOM 1363 C CA . MET A 1 180 ? -6.976 7.323 13.135 1.00 97.50 180 MET A CA 1
ATOM 1364 C C . MET A 1 180 ? -5.601 6.885 13.655 1.00 97.50 180 MET A C 1
ATOM 1366 O O . MET A 1 180 ? -5.492 6.487 14.808 1.00 97.50 180 MET A O 1
ATOM 1370 N N . LEU A 1 181 ? -4.553 7.014 12.835 1.00 97.44 181 LEU A N 1
ATOM 1371 C CA . LEU A 1 181 ? -3.186 6.655 13.221 1.00 97.44 181 LEU A CA 1
ATOM 1372 C C . LEU A 1 181 ? -2.641 7.549 14.342 1.00 97.44 181 LEU A C 1
ATOM 1374 O O . LEU A 1 181 ? -2.054 7.037 15.282 1.00 97.44 181 LEU A O 1
ATOM 1378 N N . ARG A 1 182 ? -2.885 8.865 14.293 1.00 96.56 182 ARG A N 1
ATOM 1379 C CA . ARG A 1 182 ? -2.438 9.814 15.333 1.00 96.56 182 ARG A CA 1
ATOM 1380 C C . ARG A 1 182 ? -3.137 9.637 16.676 1.00 96.56 182 ARG A C 1
ATOM 1382 O O . ARG A 1 182 ? -2.582 10.012 17.701 1.00 96.56 182 ARG A O 1
ATOM 1389 N N . LEU A 1 183 ? -4.367 9.128 16.666 1.00 96.81 183 LEU A N 1
ATOM 1390 C CA . LEU A 1 183 ? -5.100 8.809 17.889 1.00 96.81 183 LEU A CA 1
ATOM 1391 C C . LEU A 1 183 ? -4.670 7.464 18.487 1.00 96.81 183 LEU A C 1
ATOM 1393 O O . LEU A 1 183 ? -5.028 7.181 19.628 1.00 96.81 183 LEU A O 1
ATOM 1397 N N . ASN A 1 184 ? -3.920 6.641 17.747 1.00 96.19 184 ASN A N 1
ATOM 1398 C CA . ASN A 1 184 ? -3.442 5.369 18.258 1.00 96.19 184 ASN A CA 1
ATOM 1399 C C . ASN A 1 184 ? -2.139 5.561 19.063 1.00 96.19 184 ASN A C 1
ATOM 1401 O O . ASN A 1 184 ? -1.123 5.944 18.482 1.00 96.19 184 ASN A O 1
ATOM 1405 N N . PRO A 1 185 ? -2.115 5.233 20.371 1.00 95.38 185 PRO A N 1
ATOM 1406 C CA . PRO A 1 185 ? -0.915 5.367 21.201 1.00 95.38 185 PRO A CA 1
ATOM 1407 C C . PRO A 1 185 ? 0.244 4.444 20.788 1.00 95.38 185 PRO A C 1
ATOM 1409 O O . PRO A 1 185 ? 1.382 4.694 21.172 1.00 95.38 185 PRO A O 1
ATOM 1412 N N . SER A 1 186 ? -0.021 3.385 20.016 1.00 95.62 186 SER A N 1
ATOM 1413 C CA . SER A 1 186 ? 1.008 2.457 19.520 1.00 95.62 186 SER A CA 1
ATOM 1414 C C . SER A 1 186 ? 1.779 2.977 18.302 1.00 95.62 186 SER A C 1
ATOM 1416 O O . SER A 1 186 ? 2.776 2.374 17.911 1.00 95.62 186 SER A O 1
ATOM 1418 N N . VAL A 1 187 ? 1.337 4.082 17.693 1.00 97.19 187 VAL A N 1
ATOM 1419 C CA . VAL A 1 187 ? 1.923 4.613 16.460 1.00 97.19 187 VAL A CA 1
ATOM 1420 C C . VAL A 1 187 ? 2.662 5.918 16.748 1.00 97.19 187 VAL A C 1
ATOM 1422 O O . VAL A 1 187 ? 2.060 6.947 17.042 1.00 97.19 187 VAL A O 1
ATOM 1425 N N . SER A 1 188 ? 3.988 5.887 16.616 1.00 97.56 188 SER A N 1
ATOM 1426 C CA . SER A 1 188 ? 4.842 7.076 16.701 1.00 97.56 188 SER A CA 1
ATOM 1427 C C . SER A 1 188 ? 4.823 7.884 15.395 1.00 97.56 188 SER A C 1
ATOM 1429 O O . SER A 1 188 ? 4.788 7.323 14.297 1.00 97.56 188 SER A O 1
ATOM 1431 N N . GLU A 1 189 ? 4.943 9.213 15.483 1.00 96.75 189 GLU A N 1
ATOM 1432 C CA . GLU A 1 189 ? 5.097 10.084 14.302 1.00 96.75 189 GLU A CA 1
ATOM 1433 C C . GLU A 1 189 ? 6.385 9.757 13.513 1.00 96.75 189 GLU A C 1
ATOM 1435 O O . GLU A 1 189 ? 6.428 9.874 12.283 1.00 96.75 189 GLU A O 1
ATOM 1440 N N . ALA A 1 190 ? 7.432 9.286 14.203 1.00 97.44 190 ALA A N 1
ATOM 1441 C CA . ALA A 1 190 ? 8.665 8.833 13.562 1.00 97.44 190 ALA A CA 1
ATOM 1442 C C . ALA A 1 190 ? 8.431 7.570 12.717 1.00 97.44 190 ALA A C 1
ATOM 1444 O O . ALA A 1 190 ? 8.956 7.458 11.607 1.00 97.44 190 ALA A O 1
ATOM 1445 N N . ASP A 1 191 ? 7.592 6.650 13.199 1.00 97.06 191 ASP A N 1
ATOM 1446 C CA . ASP A 1 191 ? 7.221 5.446 12.454 1.00 97.06 191 ASP A CA 1
ATOM 1447 C C . ASP A 1 191 ? 6.384 5.782 11.228 1.00 97.06 191 ASP A C 1
ATOM 1449 O O . ASP A 1 191 ? 6.633 5.254 10.143 1.00 97.06 191 ASP A O 1
ATOM 1453 N N . LEU A 1 192 ? 5.442 6.714 11.374 1.00 96.69 192 LEU A N 1
ATOM 1454 C CA . LEU A 1 192 ? 4.630 7.198 10.266 1.00 96.69 192 LEU A CA 1
ATOM 1455 C C . LEU A 1 192 ? 5.511 7.807 9.165 1.00 96.69 192 LEU A C 1
ATOM 1457 O O . LEU A 1 192 ? 5.372 7.453 7.994 1.00 96.69 192 LEU A O 1
ATOM 1461 N N . SER A 1 193 ? 6.476 8.647 9.545 1.00 96.88 193 SER A N 1
ATOM 1462 C CA . SER A 1 193 ? 7.449 9.240 8.618 1.00 96.88 193 SER A CA 1
ATOM 1463 C C . SER A 1 193 ? 8.310 8.177 7.927 1.00 96.88 193 SER A C 1
ATOM 1465 O O . SER A 1 193 ? 8.503 8.219 6.712 1.00 96.88 193 SER A O 1
ATOM 1467 N N . ARG A 1 194 ? 8.784 7.177 8.681 1.00 97.50 194 ARG A N 1
ATOM 1468 C CA . ARG A 1 194 ? 9.569 6.054 8.151 1.00 97.50 194 ARG A CA 1
ATOM 1469 C C . ARG A 1 194 ? 8.793 5.259 7.100 1.00 97.50 194 ARG A C 1
ATOM 1471 O O . ARG A 1 194 ? 9.324 5.013 6.020 1.00 97.50 194 ARG A O 1
ATOM 1478 N N . ILE A 1 195 ? 7.542 4.898 7.384 1.00 97.38 195 ILE A N 1
ATOM 1479 C CA . ILE A 1 195 ? 6.691 4.148 6.448 1.00 97.38 195 ILE A CA 1
ATOM 1480 C C . ILE A 1 195 ? 6.397 4.963 5.186 1.00 97.38 195 ILE A C 1
ATOM 1482 O O . ILE A 1 195 ? 6.439 4.421 4.082 1.00 97.38 195 ILE A O 1
ATOM 1486 N N . LEU A 1 196 ? 6.145 6.268 5.321 1.00 96.69 196 LEU A N 1
ATOM 1487 C CA . LEU A 1 196 ? 5.933 7.141 4.166 1.00 96.69 196 LEU A CA 1
ATOM 1488 C C . LEU A 1 196 ? 7.154 7.179 3.239 1.00 96.69 196 LEU A C 1
ATOM 1490 O O . LEU A 1 196 ? 6.987 7.050 2.025 1.00 96.69 196 LEU A O 1
ATOM 1494 N N . ASN A 1 197 ? 8.360 7.293 3.802 1.00 97.38 197 ASN A N 1
ATOM 1495 C CA . ASN A 1 197 ? 9.601 7.258 3.027 1.00 97.38 197 ASN A CA 1
ATOM 1496 C C . ASN A 1 197 ? 9.785 5.903 2.334 1.00 97.38 197 ASN A C 1
ATOM 1498 O O . ASN A 1 197 ? 9.987 5.859 1.124 1.00 97.38 197 ASN A O 1
ATOM 1502 N N . MET A 1 198 ? 9.587 4.795 3.056 1.00 97.75 198 MET A N 1
ATOM 1503 C CA . MET A 1 198 ? 9.668 3.450 2.471 1.00 97.75 198 MET A CA 1
ATOM 1504 C C . MET A 1 198 ? 8.705 3.263 1.291 1.00 97.75 198 MET A C 1
ATOM 1506 O O . MET A 1 198 ? 9.064 2.687 0.266 1.00 97.75 198 MET A O 1
ATOM 1510 N N . ILE A 1 199 ? 7.471 3.754 1.405 1.00 97.12 199 ILE A N 1
ATOM 1511 C CA . ILE A 1 199 ? 6.485 3.659 0.323 1.00 97.12 199 ILE A CA 1
ATOM 1512 C C . ILE A 1 199 ? 6.888 4.524 -0.868 1.00 97.12 199 ILE A C 1
ATOM 1514 O O . ILE A 1 199 ? 6.691 4.104 -2.011 1.00 97.12 199 ILE A O 1
ATOM 1518 N N . ALA A 1 200 ? 7.428 5.718 -0.620 1.00 96.44 200 ALA A N 1
ATOM 1519 C CA . ALA A 1 200 ? 7.942 6.580 -1.676 1.00 96.44 200 ALA A CA 1
ATOM 1520 C C . ALA A 1 200 ? 9.065 5.877 -2.454 1.00 96.44 200 ALA A C 1
ATOM 1522 O O . ALA A 1 200 ? 9.003 5.833 -3.685 1.00 96.44 200 ALA A O 1
ATOM 1523 N N . ASP A 1 201 ? 9.996 5.233 -1.750 1.00 97.69 201 ASP A N 1
ATOM 1524 C CA . ASP A 1 201 ? 11.094 4.473 -2.349 1.00 97.69 201 ASP A CA 1
ATOM 1525 C C . ASP A 1 201 ? 10.581 3.289 -3.177 1.00 97.69 201 ASP A C 1
ATOM 1527 O O . ASP A 1 201 ? 10.951 3.132 -4.341 1.00 97.69 201 ASP A O 1
ATOM 1531 N N . VAL A 1 202 ? 9.657 2.485 -2.638 1.00 98.00 202 VAL A N 1
ATOM 1532 C CA . VAL A 1 202 ? 9.074 1.344 -3.370 1.00 98.00 202 VAL A CA 1
ATOM 1533 C C . VAL A 1 202 ? 8.309 1.808 -4.612 1.00 98.00 202 VAL A C 1
ATOM 1535 O O . VAL A 1 202 ? 8.395 1.182 -5.672 1.00 98.00 202 VAL A O 1
ATOM 1538 N N . LYS A 1 203 ? 7.559 2.912 -4.525 1.00 96.69 203 LYS A N 1
ATOM 1539 C CA . LYS A 1 203 ? 6.876 3.496 -5.691 1.00 96.69 203 LYS A CA 1
ATOM 1540 C C . LYS A 1 203 ? 7.872 3.977 -6.740 1.00 96.69 203 LYS A C 1
ATOM 1542 O O . LYS A 1 203 ? 7.640 3.762 -7.930 1.00 96.69 203 LYS A O 1
ATOM 1547 N N . PHE A 1 204 ? 8.959 4.609 -6.308 1.00 97.94 204 PHE A N 1
ATOM 1548 C CA . PHE A 1 204 ? 10.026 5.063 -7.188 1.00 97.94 204 PHE A CA 1
ATOM 1549 C C . PHE A 1 204 ? 10.690 3.884 -7.909 1.00 97.94 204 PHE A C 1
ATOM 1551 O O . PHE A 1 204 ? 10.748 3.890 -9.137 1.00 97.94 204 PHE A O 1
ATOM 1558 N N . GLN A 1 205 ? 11.060 2.827 -7.183 1.00 98.00 205 GLN A N 1
ATOM 1559 C CA . GLN A 1 205 ? 11.626 1.600 -7.754 1.00 98.00 205 GLN A CA 1
ATOM 1560 C C . GLN A 1 205 ? 10.679 0.936 -8.762 1.00 98.00 205 GLN A C 1
ATOM 1562 O O . GLN A 1 205 ? 11.097 0.558 -9.853 1.00 98.00 205 GLN A O 1
ATOM 1567 N N . ARG A 1 206 ? 9.378 0.837 -8.447 1.00 97.88 206 ARG A N 1
ATOM 1568 C CA . ARG A 1 206 ? 8.376 0.299 -9.386 1.00 97.88 206 ARG A CA 1
ATOM 1569 C C . ARG A 1 206 ? 8.287 1.127 -10.664 1.00 97.88 206 ARG A C 1
ATOM 1571 O O . ARG A 1 206 ? 8.171 0.563 -11.746 1.00 97.88 206 ARG A O 1
ATOM 1578 N N . LYS A 1 207 ? 8.348 2.455 -10.545 1.00 97.50 207 LYS A N 1
ATOM 1579 C CA . LYS A 1 207 ? 8.358 3.353 -11.702 1.00 97.5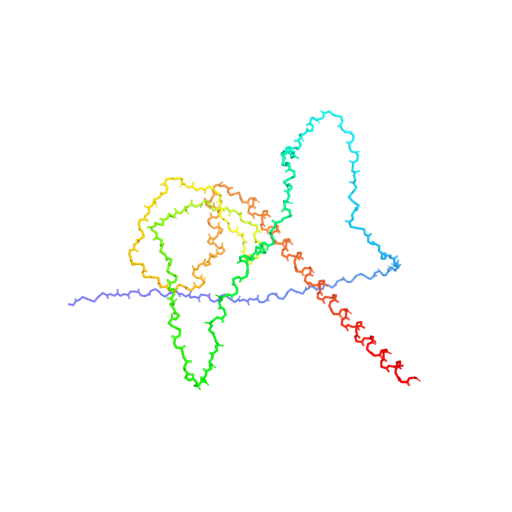0 207 LYS A CA 1
ATOM 1580 C C . LYS A 1 207 ? 9.621 3.163 -12.544 1.00 97.50 207 LYS A C 1
ATOM 1582 O O . LYS A 1 207 ? 9.512 3.113 -13.762 1.00 97.50 207 LYS A O 1
ATOM 1587 N N . GLN A 1 208 ? 10.786 3.027 -11.912 1.00 98.31 208 GLN A N 1
ATOM 1588 C CA . GLN A 1 208 ? 12.041 2.757 -12.617 1.00 98.31 208 GLN A CA 1
ATOM 1589 C C . GLN A 1 208 ? 11.988 1.428 -13.371 1.00 98.31 208 GLN A C 1
ATOM 1591 O O . GLN A 1 208 ? 12.212 1.418 -14.573 1.00 98.31 208 GLN A O 1
ATOM 1596 N N . SER A 1 209 ? 11.577 0.344 -12.710 1.00 98.31 209 SER A N 1
ATOM 1597 C CA . SER A 1 209 ? 11.452 -0.969 -13.353 1.00 98.31 209 SER A CA 1
ATOM 1598 C C . SER A 1 209 ? 10.474 -0.952 -14.535 1.00 98.31 209 SER A C 1
ATOM 1600 O O . SER A 1 209 ? 10.743 -1.560 -15.567 1.00 98.31 209 SER A O 1
ATOM 1602 N N . LEU A 1 210 ? 9.361 -0.214 -14.435 1.00 98.00 210 LEU A N 1
ATOM 1603 C CA . LEU A 1 210 ? 8.439 -0.039 -15.563 1.00 98.00 210 LEU A CA 1
ATOM 1604 C C . LEU A 1 210 ? 9.076 0.720 -16.732 1.00 98.00 210 LEU A C 1
ATOM 1606 O O . LEU A 1 210 ? 8.862 0.337 -17.880 1.00 98.00 210 LEU A O 1
ATOM 1610 N N . ASN A 1 211 ? 9.853 1.767 -16.453 1.00 98.25 211 ASN A N 1
ATOM 1611 C CA . ASN A 1 211 ? 10.574 2.502 -17.490 1.00 98.25 211 ASN A CA 1
ATOM 1612 C C . ASN A 1 211 ? 11.630 1.617 -18.164 1.00 98.25 211 ASN A C 1
ATOM 1614 O O . ASN A 1 211 ? 11.698 1.591 -19.385 1.00 98.25 211 ASN A O 1
ATOM 1618 N N . GLU A 1 212 ? 12.392 0.840 -17.393 1.00 98.25 212 GLU A N 1
ATOM 1619 C CA . GLU A 1 212 ? 13.390 -0.100 -17.922 1.00 98.25 212 GLU A CA 1
ATOM 1620 C C . GLU A 1 212 ? 12.752 -1.149 -18.842 1.00 98.25 212 GLU A C 1
ATOM 1622 O O . GLU A 1 212 ? 13.251 -1.403 -19.938 1.00 98.25 212 GLU A O 1
ATOM 1627 N N . ILE A 1 213 ? 11.618 -1.728 -18.429 1.00 98.25 213 ILE A N 1
ATOM 1628 C CA . ILE A 1 213 ? 10.854 -2.676 -19.254 1.00 98.25 213 ILE A CA 1
ATOM 1629 C C . ILE A 1 213 ? 10.376 -2.003 -20.544 1.00 98.25 213 ILE A C 1
ATOM 1631 O O . ILE A 1 213 ? 10.439 -2.605 -21.615 1.00 98.25 213 ILE A O 1
ATOM 1635 N N . HIS A 1 214 ? 9.901 -0.762 -20.452 1.00 98.12 214 HIS A N 1
ATOM 1636 C CA . HIS A 1 214 ? 9.440 -0.009 -21.610 1.00 98.12 214 HIS A CA 1
ATOM 1637 C C . HIS A 1 214 ? 10.581 0.278 -22.597 1.00 98.12 214 HIS A C 1
ATOM 1639 O O . HIS A 1 214 ? 10.442 0.003 -23.786 1.00 98.12 214 HIS A O 1
ATOM 1645 N N . GLU A 1 215 ? 11.730 0.741 -22.107 1.00 98.38 215 GLU A N 1
ATOM 1646 C CA . GLU A 1 215 ? 12.926 0.988 -22.919 1.00 98.38 215 GLU A CA 1
ATOM 1647 C C . GLU A 1 215 ? 13.461 -0.293 -23.576 1.00 98.38 215 GLU A C 1
ATOM 1649 O O . GLU A 1 215 ? 13.886 -0.276 -24.732 1.00 98.38 215 GLU A O 1
ATOM 1654 N N . GLU A 1 216 ? 13.439 -1.420 -22.859 1.00 98.44 216 GLU A N 1
ATOM 1655 C CA . GLU A 1 216 ? 13.820 -2.725 -23.405 1.00 98.44 216 GLU A CA 1
ATOM 1656 C C . GLU A 1 216 ? 12.856 -3.192 -24.497 1.00 98.44 216 GLU A C 1
ATOM 1658 O O . GLU A 1 216 ? 13.300 -3.662 -25.543 1.00 98.44 216 GLU A O 1
ATOM 1663 N N . MET A 1 217 ? 11.552 -3.001 -24.308 1.00 98.38 217 MET A N 1
ATOM 1664 C CA . MET A 1 217 ? 10.548 -3.329 -25.319 1.00 98.38 217 MET A CA 1
ATOM 1665 C C . MET A 1 217 ? 10.758 -2.517 -26.607 1.00 98.38 217 MET A C 1
ATOM 1667 O O . MET A 1 217 ? 10.768 -3.083 -27.700 1.00 98.38 217 MET A O 1
ATOM 1671 N N . GLU A 1 218 ? 11.008 -1.209 -26.500 1.00 98.50 218 GLU A N 1
ATOM 1672 C CA . GLU A 1 218 ? 11.318 -0.368 -27.665 1.00 98.50 218 GLU A CA 1
ATOM 1673 C C . GLU A 1 218 ? 12.626 -0.779 -28.360 1.00 98.50 218 GLU A C 1
ATOM 1675 O O . GLU A 1 218 ? 12.748 -0.716 -29.588 1.00 98.50 218 GLU A O 1
ATOM 1680 N N . ARG A 1 219 ? 13.633 -1.196 -27.583 1.00 98.56 219 ARG A N 1
ATOM 1681 C CA . ARG A 1 219 ? 14.908 -1.699 -28.108 1.00 98.56 219 ARG A CA 1
ATOM 1682 C C . ARG A 1 219 ? 14.705 -2.993 -28.895 1.00 98.56 219 ARG A C 1
ATOM 1684 O O . ARG A 1 219 ? 15.234 -3.110 -30.001 1.00 98.56 219 ARG A O 1
ATOM 1691 N N . GLN A 1 220 ? 13.926 -3.929 -28.359 1.00 98.25 220 GLN A N 1
ATOM 1692 C CA . GLN A 1 220 ? 13.605 -5.196 -29.020 1.00 98.25 220 GLN A CA 1
ATOM 1693 C C . GLN A 1 220 ? 12.856 -4.974 -30.332 1.00 98.25 220 GLN A C 1
ATOM 1695 O O . GLN A 1 220 ? 13.240 -5.543 -31.352 1.00 98.25 220 GLN A O 1
ATOM 1700 N N . GLU A 1 221 ? 11.876 -4.071 -30.344 1.00 98.44 221 GLU A N 1
ATOM 1701 C CA . GLU A 1 221 ? 11.130 -3.728 -31.556 1.00 98.44 221 GLU A CA 1
ATOM 1702 C C . GLU A 1 221 ? 12.045 -3.157 -32.656 1.00 98.44 221 GLU A C 1
ATOM 1704 O O . GLU A 1 221 ? 11.938 -3.524 -33.828 1.00 98.44 221 GLU A O 1
ATOM 1709 N N . LYS A 1 222 ? 13.003 -2.291 -32.298 1.00 98.44 222 LYS A N 1
ATOM 1710 C CA . LYS A 1 222 ? 13.986 -1.753 -33.257 1.00 98.44 222 LYS A CA 1
ATOM 1711 C C . LYS A 1 222 ? 14.882 -2.849 -33.836 1.00 98.44 222 LYS A C 1
ATOM 1713 O O . LYS A 1 222 ? 15.156 -2.840 -35.039 1.00 98.44 222 LYS A O 1
ATOM 1718 N N . ILE A 1 223 ? 15.331 -3.786 -33.000 1.00 98.44 223 ILE A N 1
ATOM 1719 C CA . ILE A 1 223 ? 16.158 -4.922 -33.429 1.00 98.44 223 ILE A CA 1
ATOM 1720 C C . ILE A 1 223 ? 15.365 -5.817 -34.385 1.00 98.44 223 ILE A C 1
ATOM 1722 O O . ILE A 1 223 ? 15.878 -6.181 -35.442 1.00 98.44 223 ILE A O 1
ATOM 1726 N N . GLU A 1 224 ? 14.114 -6.130 -34.054 1.00 98.25 224 GLU A N 1
ATOM 1727 C CA . GLU A 1 224 ? 13.241 -6.955 -34.889 1.00 98.25 224 GLU A CA 1
ATOM 1728 C C . GLU A 1 224 ? 12.975 -6.305 -36.253 1.00 98.25 224 GLU A C 1
ATOM 1730 O O . GLU A 1 224 ? 13.160 -6.953 -37.283 1.00 98.25 224 GLU A O 1
ATOM 1735 N N . ARG A 1 225 ? 12.664 -5.001 -36.282 1.00 98.38 225 ARG A N 1
ATOM 1736 C CA . ARG A 1 225 ? 12.512 -4.241 -37.536 1.00 98.38 225 ARG A CA 1
ATOM 1737 C C . ARG A 1 225 ? 13.782 -4.271 -38.384 1.00 98.38 225 ARG A C 1
ATOM 1739 O O . ARG A 1 225 ? 13.715 -4.513 -39.584 1.00 98.38 225 ARG A O 1
ATOM 1746 N N . SER A 1 226 ? 14.943 -4.064 -37.764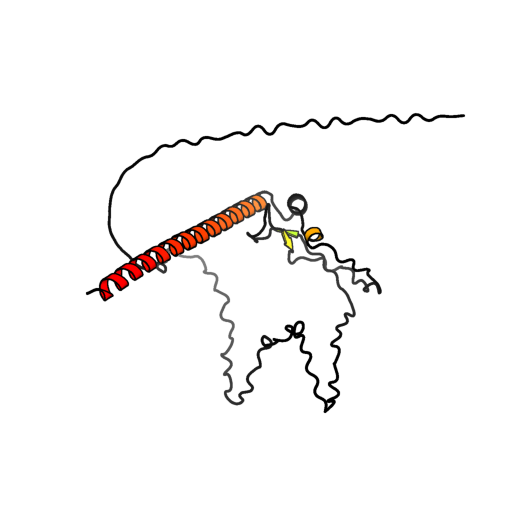 1.00 98.31 226 SER A N 1
ATOM 1747 C CA . SER A 1 226 ? 16.234 -4.083 -38.468 1.00 98.31 226 SER A CA 1
ATOM 1748 C C . SER A 1 226 ? 16.534 -5.470 -39.046 1.00 98.31 226 SER A C 1
ATOM 1750 O O . SER A 1 226 ? 17.007 -5.594 -40.174 1.00 98.31 226 SER A O 1
ATOM 1752 N N . ARG A 1 227 ? 16.207 -6.528 -38.297 1.00 98.19 227 ARG A N 1
ATOM 1753 C CA . ARG A 1 227 ? 16.351 -7.916 -38.741 1.00 98.19 227 ARG A CA 1
ATOM 1754 C C . ARG A 1 227 ? 15.418 -8.250 -39.906 1.00 98.19 227 ARG A C 1
ATOM 1756 O O . ARG A 1 227 ? 15.847 -8.945 -40.819 1.00 98.19 227 ARG A O 1
ATOM 1763 N N . ALA A 1 228 ? 14.182 -7.752 -39.895 1.00 97.75 228 ALA A N 1
ATOM 1764 C CA . ALA A 1 228 ? 13.242 -7.940 -40.999 1.00 97.75 228 ALA A CA 1
ATOM 1765 C C . ALA A 1 228 ? 13.779 -7.335 -42.307 1.00 97.75 228 ALA A C 1
ATOM 1767 O O . ALA A 1 228 ? 13.808 -8.024 -43.321 1.00 97.75 228 ALA A O 1
ATOM 1768 N N . VAL A 1 229 ? 14.315 -6.109 -42.257 1.00 98.06 229 VAL A N 1
ATOM 1769 C CA . VAL A 1 229 ? 14.926 -5.449 -43.426 1.00 98.06 229 VAL A CA 1
ATOM 1770 C C . VAL A 1 229 ? 16.125 -6.240 -43.962 1.00 98.06 229 VAL A C 1
ATOM 1772 O O . VAL A 1 229 ? 16.252 -6.434 -45.168 1.00 98.06 229 VAL A O 1
ATOM 1775 N N . LEU A 1 230 ? 17.001 -6.739 -43.081 1.00 97.19 230 LEU A N 1
ATOM 1776 C CA . LEU A 1 230 ? 18.138 -7.567 -43.505 1.00 97.19 230 LEU A CA 1
ATOM 1777 C C . LEU A 1 230 ? 17.693 -8.892 -44.141 1.00 97.19 230 LEU A C 1
ATOM 1779 O O . LEU A 1 230 ? 18.300 -9.333 -45.115 1.00 97.19 230 LEU A O 1
ATOM 1783 N N . ASN A 1 231 ? 16.633 -9.510 -43.619 1.00 97.31 231 ASN A N 1
ATOM 1784 C CA . ASN A 1 231 ? 16.077 -10.732 -44.194 1.00 97.31 231 ASN A CA 1
ATOM 1785 C C . ASN A 1 231 ? 15.472 -10.488 -45.588 1.00 97.31 231 ASN A C 1
ATOM 1787 O O . ASN A 1 231 ? 15.649 -11.326 -46.466 1.00 97.31 231 ASN A O 1
ATOM 1791 N N . GLU A 1 232 ? 14.804 -9.351 -45.812 1.00 97.38 232 GLU A N 1
ATOM 1792 C CA . GLU A 1 232 ? 14.293 -8.976 -47.140 1.00 97.38 232 GLU A CA 1
ATOM 1793 C C . GLU A 1 232 ? 15.430 -8.774 -48.149 1.00 97.38 232 GLU A C 1
ATOM 1795 O O . GLU A 1 232 ? 15.376 -9.307 -49.255 1.00 97.38 232 GLU A O 1
ATOM 1800 N N . LEU A 1 233 ? 16.501 -8.076 -47.755 1.00 97.00 233 LEU A N 1
ATOM 1801 C CA . LEU A 1 233 ? 17.677 -7.892 -48.612 1.00 97.00 233 LEU A CA 1
ATOM 1802 C C . LEU A 1 233 ? 18.370 -9.219 -48.943 1.00 97.00 233 LEU A C 1
ATOM 1804 O O . LEU A 1 233 ? 18.843 -9.397 -50.062 1.00 97.00 233 LEU A O 1
ATOM 1808 N N . SER A 1 234 ? 18.394 -10.161 -47.996 1.00 96.56 234 SER A N 1
ATOM 1809 C CA . SER A 1 234 ? 18.950 -11.499 -48.212 1.00 96.56 234 SER A CA 1
ATOM 1810 C C . SER A 1 234 ? 18.139 -12.350 -49.193 1.00 96.56 234 SER A C 1
ATOM 1812 O O . SER A 1 234 ? 18.682 -13.328 -49.696 1.00 96.56 234 SER A O 1
ATOM 1814 N N . PHE A 1 235 ? 16.864 -12.036 -49.438 1.00 94.88 235 PHE A N 1
ATOM 1815 C CA . PHE A 1 235 ? 16.020 -12.773 -50.385 1.00 94.88 235 PHE A CA 1
ATOM 1816 C C . PHE A 1 235 ? 16.143 -12.248 -51.826 1.00 94.88 235 PHE A C 1
ATOM 1818 O O . PHE A 1 235 ? 15.725 -12.913 -52.769 1.00 94.88 235 PHE A O 1
ATOM 1825 N N . CYS A 1 236 ? 16.715 -11.056 -52.006 1.00 87.94 236 CYS A N 1
ATOM 1826 C CA . CYS A 1 236 ? 16.896 -10.421 -53.313 1.00 87.94 236 CYS A CA 1
ATOM 1827 C C . CYS A 1 236 ? 18.216 -10.791 -54.019 1.00 87.94 236 CYS A C 1
ATOM 1829 O O . CYS A 1 236 ? 18.453 -10.292 -55.120 1.00 87.94 236 CYS A O 1
ATOM 1831 N N . VAL A 1 237 ? 19.072 -11.613 -53.400 1.00 83.25 237 VAL A N 1
ATOM 1832 C CA . VAL A 1 237 ? 20.367 -12.079 -53.939 1.00 83.25 237 VAL A CA 1
ATOM 1833 C C . VAL A 1 237 ? 20.271 -13.553 -54.298 1.00 83.25 237 VAL A C 1
ATOM 1835 O O . VAL A 1 237 ? 20.726 -13.905 -55.407 1.00 83.25 237 VAL A O 1
#

Foldseek 3Di:
DDDDDDDDDDDDDDDDDDDDDDDDDDDDDDDDDDDDDDDDDDDPPDDDDPPDPDPDDPDPDPPPDDPPDPPPDDPDDPPPPPPPVPPPPPPPPDDDDPDDDDDDDPVPPPPPPDDDDFWDFDWDFQKDFDQDLPDPDFTDIDGDPDTDPPGDTDGDPPDDPPDPDDPVVPDDDRVRSVVSQVPDPVHDPVNRVVSRVSSVVVVVVVVVVVVVVVVVVVVVVVVVVVVVVVVVVVVVD

Solvent-accessible surface area (backbone atoms only — not comparable to full-atom values): 16938 Å² total; per-residue (Å²): 143,84,87,85,86,83,86,81,83,84,80,84,82,81,83,81,79,86,76,84,76,83,81,83,79,79,87,80,88,83,86,78,90,79,91,78,80,88,79,93,70,97,80,90,80,82,75,83,79,78,84,74,89,70,88,87,71,89,74,82,75,78,90,76,77,77,85,75,71,83,78,79,78,80,88,84,72,93,69,75,75,75,57,82,85,69,70,85,77,78,89,83,83,87,80,92,73,94,74,92,77,86,90,79,87,72,83,73,78,78,76,77,85,78,87,83,79,91,71,48,75,70,82,65,55,45,70,35,82,40,84,61,59,85,53,94,61,75,69,40,74,35,72,47,89,56,57,66,90,86,56,71,75,47,77,71,70,95,76,73,88,79,70,86,70,61,78,70,78,74,57,81,50,54,71,56,46,51,52,55,40,70,72,30,90,90,52,53,72,68,55,52,53,51,50,45,50,52,32,51,51,53,47,49,51,53,51,49,53,52,48,53,53,49,53,48,51,56,50,49,51,53,52,52,55,53,49,50,54,53,54,55,58,64,71,77,112

Secondary structure (DSSP, 8-state):
--PPP-------------------------------------------------TT---------------------------GGG------S------------------------S-EE---EEEEE---TT-SSS--EEEEEEE-TT--EEPPPS--------GGGGPPPHHHHHHHHHH-TT--HHHHHHHHHHHHHHHHHHHHHHHHHHHHHHHHHHHHHHHHHHHHHHH--